Protein AF-A0AA96VL10-F1 (afdb_monomer_lite)

Foldseek 3Di:
DAWQDKDDWAAPDPFKIKIWTWDDDPQKIWIKIKMWGADDDDDDPPDDRIDIDIDTPDMDGLLRLPPDQVSNVRDDDPPDPDACDPVNVVVCVVVVWDWDDDPPRKIWTDDDQFIWIQDPSDTDTCSVLLCLLVVHPDRDPVSVVVVVVCVVVVVDDPVSSVVSVVVVVVVVLVVLLVVQLVVLLPDDDDQVVLLVVLLVVLVVCLVPDDPVSNVVSVVLNVVSVVDRGDSNNSSNSRSVVRSVVVD

Secondary structure (DSSP, 8-state):
-EEEEEPPPEESSSSEEEEEEEEEETTEEEEEEEEEEEPPSPPPTT--SEEEEEEEEEEEETT-TTS-GGGGGG----S------HHHHHHHHHTT-EEEEETTTEEEEEETTEEEEEETTEEEE-HHHHHHHTT-SS--HHHHHHHHHHHHTTSS-HHHHHHHHHHHHHHHHHHHHHHHHHHHHSS---HHHHHHHHHHHHHHHHHHS-HHHHHHHHHHHHHHHHSPP-HHHHHHHHHHHHHHHT-

Organism: NCBI:txid3028082

pLDDT: mean 88.5, std 9.1, range [50.22, 97.0]

Sequence (247 aa):
MRLLYKIERRKSTKYESFQNEYYQNGNIVERYTTTWTKIPGRLERDETRTKEIRSLSGSWEIDDPRLPQWLKKYIVVDSDSELPTEEYIAKLKEKGFRVYLWGDGHLIVFKNRMVKILLEVVWMDIVPLIKLYYGKKNTTGRLLTTFENDWLAQKVTYQQLLDREEEINQEKKQNVYDNAYQRFYDMDYDSEASTSQLIKLLKKLVSISKKSDKEFYNNLLEQVQQTDPSHESFATFMATIFKHRSQ

Structure (mmCIF, N/CA/C/O backbone):
data_AF-A0AA96VL10-F1
#
_entry.id   AF-A0AA96VL10-F1
#
loop_
_atom_site.group_PDB
_atom_site.id
_atom_site.type_symbol
_atom_site.label_atom_id
_atom_site.label_alt_id
_atom_site.label_comp_id
_atom_site.label_asym_id
_atom_site.label_entity_id
_atom_site.label_seq_id
_atom_site.pdbx_PDB_ins_code
_atom_site.Cartn_x
_atom_site.Cartn_y
_atom_site.Cartn_z
_atom_site.occupancy
_atom_site.B_iso_or_equiv
_atom_site.auth_seq_id
_atom_site.auth_comp_id
_atom_site.auth_asym_id
_atom_site.auth_atom_id
_atom_site.pdbx_PDB_model_num
ATOM 1 N N . MET A 1 1 ? 15.152 19.523 -20.903 1.00 85.25 1 MET A N 1
ATOM 2 C CA . MET A 1 1 ? 15.225 18.625 -19.730 1.00 85.25 1 MET A CA 1
ATOM 3 C C . MET A 1 1 ? 14.800 19.378 -18.473 1.00 85.25 1 MET A C 1
ATOM 5 O O . MET A 1 1 ? 15.368 20.424 -18.183 1.00 85.25 1 MET A O 1
ATOM 9 N N . ARG A 1 2 ? 13.788 18.885 -17.753 1.00 90.38 2 ARG A N 1
ATOM 10 C CA . ARG A 1 2 ? 13.181 19.527 -16.573 1.00 90.38 2 ARG A CA 1
ATOM 11 C C . ARG A 1 2 ? 13.455 18.700 -15.321 1.00 90.38 2 ARG A C 1
ATOM 13 O O . ARG A 1 2 ? 13.257 17.493 -15.356 1.00 90.38 2 ARG A O 1
ATOM 20 N N . LEU A 1 3 ? 13.869 19.322 -14.216 1.00 93.81 3 LEU A N 1
ATOM 21 C CA . LEU A 1 3 ? 13.968 18.630 -12.924 1.00 93.81 3 LEU A CA 1
ATOM 22 C C . LEU A 1 3 ? 12.556 18.336 -12.391 1.00 93.81 3 LEU A C 1
ATOM 24 O O . LEU A 1 3 ? 11.756 19.255 -12.225 1.00 93.81 3 LEU A O 1
ATOM 28 N N . LEU A 1 4 ? 12.268 17.065 -12.120 1.00 92.75 4 LEU A N 1
ATOM 29 C CA . LEU A 1 4 ? 11.013 16.609 -11.519 1.00 92.75 4 LEU A CA 1
ATOM 30 C C . LEU A 1 4 ? 11.099 16.596 -9.999 1.00 92.75 4 LEU A C 1
ATOM 32 O O . LEU A 1 4 ? 10.232 17.115 -9.301 1.00 92.75 4 LEU A O 1
ATOM 36 N N . TYR A 1 5 ? 12.145 15.952 -9.486 1.00 93.62 5 TYR A N 1
ATOM 37 C CA . TYR A 1 5 ? 12.299 15.719 -8.062 1.00 93.62 5 TYR A CA 1
ATOM 38 C C . TYR A 1 5 ? 13.760 15.483 -7.698 1.00 93.62 5 TYR A C 1
ATOM 40 O O . TYR A 1 5 ? 14.521 14.876 -8.453 1.00 93.62 5 TYR A O 1
ATOM 48 N N . LYS A 1 6 ? 14.136 15.917 -6.499 1.00 94.50 6 LYS A N 1
ATOM 49 C CA . LYS A 1 6 ? 15.464 15.722 -5.926 1.00 94.50 6 LYS A CA 1
ATOM 50 C C . LYS A 1 6 ? 15.308 15.095 -4.548 1.00 94.50 6 LYS A C 1
ATOM 52 O O . LYS A 1 6 ? 14.734 15.705 -3.653 1.00 94.50 6 LYS A O 1
ATOM 57 N N . ILE A 1 7 ? 15.801 13.868 -4.388 1.00 91.88 7 ILE A N 1
ATOM 58 C CA . ILE A 1 7 ? 15.820 13.196 -3.082 1.00 91.88 7 ILE A CA 1
ATOM 59 C C . ILE A 1 7 ? 16.893 13.865 -2.225 1.00 91.88 7 ILE A C 1
ATOM 61 O O . ILE A 1 7 ? 17.939 14.260 -2.733 1.00 91.88 7 ILE A O 1
ATOM 65 N N . GLU A 1 8 ? 16.675 13.979 -0.921 1.00 91.44 8 GLU A N 1
ATOM 66 C CA . GLU A 1 8 ? 17.722 14.420 -0.000 1.00 91.44 8 GLU A CA 1
ATOM 67 C C . GLU A 1 8 ? 18.961 13.517 -0.065 1.00 91.44 8 GLU A C 1
ATOM 69 O O . GLU A 1 8 ? 18.880 12.304 -0.283 1.00 91.44 8 GLU A O 1
ATOM 74 N N . ARG A 1 9 ? 20.137 14.110 0.136 1.00 90.56 9 ARG A N 1
ATOM 75 C CA . ARG A 1 9 ? 21.397 13.369 0.142 1.00 90.56 9 ARG A CA 1
ATOM 76 C C . ARG A 1 9 ? 21.425 12.397 1.319 1.00 90.56 9 ARG A C 1
ATOM 78 O O . AR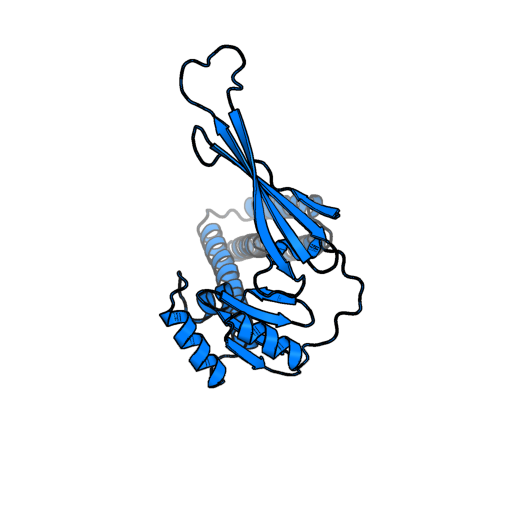G A 1 9 ? 21.260 12.793 2.469 1.00 90.56 9 ARG A O 1
ATOM 85 N N . ARG A 1 10 ? 21.705 11.126 1.040 1.00 90.19 10 ARG A N 1
ATOM 86 C CA . ARG A 1 10 ? 21.788 10.058 2.043 1.00 90.19 10 ARG A CA 1
ATOM 87 C C . ARG A 1 10 ? 23.225 9.596 2.211 1.00 90.19 10 ARG A C 1
ATOM 89 O O . ARG A 1 10 ? 23.964 9.486 1.236 1.00 90.19 10 ARG A O 1
ATOM 96 N N . LYS A 1 11 ? 23.633 9.308 3.446 1.00 88.94 11 LYS A N 1
ATOM 97 C CA . LYS A 1 11 ? 24.901 8.617 3.715 1.00 88.94 11 LYS A CA 1
ATOM 98 C C . LYS A 1 11 ? 24.706 7.125 3.442 1.00 88.94 11 LYS A C 1
ATOM 100 O O . LYS A 1 11 ? 23.796 6.529 4.005 1.00 88.94 11 LYS A O 1
ATOM 105 N N . SER A 1 12 ? 25.537 6.561 2.570 1.00 84.94 12 SER A N 1
ATOM 106 C CA . SER A 1 12 ? 25.613 5.114 2.329 1.00 84.94 12 SER A CA 1
ATOM 107 C C . SER A 1 12 ? 26.555 4.468 3.342 1.00 84.94 12 SER A C 1
ATOM 109 O O . SER A 1 12 ? 26.211 3.494 4.003 1.00 84.94 12 SER A O 1
ATOM 111 N N . THR A 1 13 ? 27.731 5.071 3.529 1.00 87.56 13 THR A N 1
ATOM 112 C CA . THR A 1 13 ? 28.757 4.613 4.471 1.00 87.56 13 THR A CA 1
ATOM 113 C C . THR A 1 13 ? 29.376 5.810 5.199 1.00 87.56 13 THR A C 1
ATOM 115 O O . THR A 1 13 ? 29.003 6.965 4.975 1.00 87.56 13 THR A O 1
ATOM 118 N N . LYS A 1 14 ? 30.364 5.565 6.072 1.00 84.62 14 LYS A N 1
ATOM 119 C CA . LYS A 1 14 ? 31.151 6.632 6.720 1.00 84.62 14 LYS A CA 1
ATOM 120 C C . LYS A 1 14 ? 31.818 7.569 5.700 1.00 84.62 14 LYS A C 1
ATOM 122 O O . LYS A 1 14 ? 32.002 8.755 5.988 1.00 84.62 14 LYS A O 1
ATOM 127 N N . TYR A 1 15 ? 32.169 7.038 4.531 1.00 85.94 15 TYR A N 1
ATOM 128 C CA . TYR A 1 15 ? 32.920 7.748 3.500 1.00 85.94 15 TYR A CA 1
ATOM 129 C C . TYR A 1 15 ? 32.074 8.087 2.279 1.00 85.94 15 TYR A C 1
ATOM 131 O O . TYR A 1 15 ? 32.452 8.976 1.529 1.00 85.94 15 TYR A O 1
ATOM 139 N N . GLU A 1 16 ? 30.914 7.461 2.103 1.00 88.75 16 GLU A N 1
ATOM 140 C CA . GLU A 1 16 ? 30.106 7.633 0.903 1.00 88.75 16 GLU A CA 1
ATOM 141 C C . GLU A 1 16 ? 28.723 8.173 1.205 1.00 88.75 16 GLU A C 1
ATOM 143 O O . GLU A 1 16 ? 28.039 7.784 2.153 1.00 88.75 16 GLU A O 1
ATOM 148 N N . SER A 1 17 ? 28.276 9.058 0.333 1.00 92.00 17 SER A N 1
ATOM 149 C CA . SER A 1 17 ? 26.908 9.552 0.323 1.00 92.00 17 SER A CA 1
ATOM 150 C C . SER A 1 17 ? 26.446 9.690 -1.110 1.00 92.00 17 SER A C 1
ATOM 152 O O . SER A 1 17 ? 27.267 9.924 -1.989 1.00 92.00 17 SER A O 1
ATOM 154 N N . PHE A 1 18 ? 25.149 9.566 -1.338 1.00 94.00 18 PHE A N 1
ATOM 155 C CA . PHE A 1 18 ? 24.570 9.689 -2.662 1.00 94.00 18 PHE A CA 1
ATOM 156 C C . PHE A 1 18 ? 23.299 10.525 -2.630 1.00 94.00 18 PHE A C 1
ATOM 158 O O . PHE A 1 18 ? 22.654 10.692 -1.592 1.00 94.00 18 PHE A O 1
ATOM 165 N N . GLN A 1 19 ? 22.937 11.047 -3.788 1.00 95.69 19 GLN A N 1
ATOM 166 C CA . GLN A 1 19 ? 21.713 11.786 -4.024 1.00 95.69 19 GLN A CA 1
ATOM 167 C C . GLN A 1 19 ? 21.158 11.369 -5.375 1.00 95.69 19 GLN A C 1
ATOM 169 O O . GLN A 1 19 ? 21.914 11.169 -6.321 1.00 95.69 19 GLN A O 1
ATOM 174 N N . ASN A 1 20 ? 19.838 11.244 -5.452 1.00 95.44 20 ASN A N 1
ATOM 175 C CA . ASN A 1 20 ? 19.158 10.954 -6.703 1.00 95.44 20 ASN A CA 1
ATOM 176 C C . ASN A 1 20 ? 18.374 12.179 -7.155 1.00 95.44 20 ASN A C 1
ATOM 178 O O . ASN A 1 20 ? 17.597 12.745 -6.381 1.00 95.44 20 ASN A O 1
ATOM 182 N N . GLU A 1 21 ? 18.549 12.531 -8.418 1.00 96.38 21 GLU A N 1
ATOM 183 C CA . GLU A 1 21 ? 17.798 13.569 -9.111 1.00 96.38 21 GLU A CA 1
ATOM 184 C C . GLU A 1 21 ? 17.050 12.933 -10.279 1.00 96.38 21 GLU A C 1
ATOM 186 O O . GLU A 1 21 ? 17.598 12.090 -10.989 1.00 96.38 21 GLU A O 1
ATOM 191 N N . TYR A 1 22 ? 15.793 13.321 -10.455 1.00 95.75 22 TYR A N 1
ATOM 192 C CA . TYR A 1 22 ? 14.913 12.805 -11.495 1.00 95.75 22 TYR A CA 1
ATOM 193 C C . TYR A 1 22 ? 14.579 13.925 -12.459 1.00 95.75 22 TYR A C 1
ATOM 195 O O . TYR A 1 22 ? 14.126 14.988 -12.033 1.00 95.75 22 TYR A O 1
ATOM 203 N N . TYR A 1 23 ? 14.779 13.678 -13.743 1.00 94.69 23 TYR A N 1
ATOM 204 C CA . TYR A 1 23 ? 14.541 14.638 -14.806 1.00 94.69 23 TYR A CA 1
ATOM 205 C C . TYR A 1 23 ? 13.569 14.073 -15.827 1.00 94.69 23 TYR A C 1
ATOM 207 O O . TYR A 1 23 ? 13.539 12.870 -16.056 1.00 94.69 23 TYR A O 1
ATOM 215 N N . GLN A 1 24 ? 12.800 14.955 -16.453 1.00 92.81 24 GLN A N 1
ATOM 216 C CA . GLN A 1 24 ? 11.968 14.638 -17.601 1.00 92.81 24 GLN A CA 1
ATOM 217 C C . GLN A 1 24 ? 12.567 15.251 -18.863 1.00 92.81 24 GLN A C 1
ATOM 219 O O . GLN A 1 24 ? 12.924 16.438 -18.898 1.00 92.81 24 GLN A O 1
ATOM 224 N N . ASN A 1 25 ? 12.651 14.440 -19.907 1.00 90.69 25 ASN A N 1
ATOM 225 C CA . ASN A 1 25 ? 13.049 14.827 -21.246 1.00 90.69 25 ASN A CA 1
ATOM 226 C C . ASN A 1 25 ? 12.028 14.267 -22.249 1.00 90.69 25 ASN A C 1
ATOM 228 O O . ASN A 1 25 ? 12.124 13.114 -22.662 1.00 90.69 25 ASN A O 1
ATOM 232 N N . GLY A 1 26 ? 11.005 15.063 -22.580 1.00 86.94 26 GLY A N 1
ATOM 233 C CA . GLY A 1 26 ? 9.849 14.583 -23.344 1.00 86.94 26 GLY A CA 1
ATOM 234 C C . GLY A 1 26 ? 9.138 13.442 -22.609 1.00 86.94 26 GLY A C 1
ATOM 235 O O . GLY A 1 26 ? 8.794 13.589 -21.433 1.00 86.94 26 GLY A O 1
ATOM 236 N N . ASN A 1 27 ? 8.999 12.296 -23.282 1.00 87.25 27 ASN A N 1
ATOM 237 C CA . ASN A 1 27 ? 8.365 11.085 -22.745 1.00 87.25 27 ASN A CA 1
ATOM 238 C C . ASN A 1 27 ? 9.304 10.191 -21.925 1.00 87.25 27 ASN A C 1
ATOM 240 O O . ASN A 1 27 ? 8.906 9.107 -21.501 1.00 87.25 27 ASN A O 1
ATOM 244 N N . ILE A 1 28 ? 10.544 10.627 -21.696 1.00 90.62 28 ILE A N 1
ATOM 245 C CA . ILE A 1 28 ? 11.544 9.872 -20.946 1.00 90.62 28 ILE A CA 1
ATOM 246 C C . ILE A 1 28 ? 11.772 10.535 -19.590 1.00 90.62 28 ILE A C 1
ATOM 248 O O . ILE A 1 28 ? 11.943 11.750 -19.477 1.00 90.62 28 ILE A O 1
ATOM 252 N N . VAL A 1 29 ? 11.812 9.712 -18.550 1.00 92.75 29 VAL A N 1
ATOM 253 C CA . VAL A 1 29 ? 12.204 10.073 -17.196 1.00 92.75 29 VAL A CA 1
ATOM 254 C C . VAL A 1 29 ? 13.545 9.431 -16.879 1.00 92.75 29 VAL A C 1
ATOM 256 O O . VAL A 1 29 ? 13.693 8.211 -16.911 1.00 92.75 29 VAL A O 1
ATOM 259 N N . GLU A 1 30 ? 14.516 10.253 -16.506 1.00 95.81 30 GLU A N 1
ATOM 260 C CA . GLU A 1 30 ? 15.880 9.837 -16.204 1.00 95.81 30 GLU A CA 1
ATOM 261 C C . GLU A 1 30 ? 16.201 10.065 -14.732 1.00 95.81 30 GLU A C 1
ATOM 263 O O . GLU A 1 30 ? 15.886 11.107 -14.155 1.00 95.81 30 GLU A O 1
ATOM 268 N N . ARG A 1 31 ? 16.868 9.092 -14.114 1.00 96.44 31 ARG A N 1
ATOM 269 C CA . ARG A 1 31 ? 17.438 9.205 -12.775 1.00 96.44 31 ARG A CA 1
ATOM 270 C C . ARG A 1 31 ? 18.943 9.348 -12.886 1.00 96.44 31 ARG A C 1
ATOM 272 O O . ARG A 1 31 ? 19.621 8.447 -13.375 1.00 96.44 31 ARG A O 1
ATOM 279 N N . TYR A 1 32 ? 19.462 10.427 -12.323 1.00 95.88 32 TYR A N 1
ATOM 280 C CA . TYR A 1 32 ? 20.885 10.611 -12.097 1.00 95.88 32 TYR A CA 1
ATOM 281 C C . TYR A 1 32 ? 21.209 10.348 -10.634 1.00 95.88 32 TYR A C 1
ATOM 283 O O . TYR A 1 32 ? 20.524 10.851 -9.742 1.00 95.88 32 TYR A O 1
ATOM 291 N N . THR A 1 33 ? 22.260 9.573 -10.391 1.00 95.44 33 THR A N 1
ATOM 292 C CA . THR A 1 33 ? 22.819 9.382 -9.054 1.00 95.44 33 THR A CA 1
ATOM 293 C C . THR A 1 33 ? 24.135 10.128 -8.973 1.00 95.44 33 THR A C 1
ATOM 295 O O . THR A 1 33 ? 25.064 9.843 -9.728 1.00 95.44 33 THR A O 1
ATOM 298 N N . THR A 1 34 ? 24.208 11.077 -8.049 1.00 95.38 34 THR A N 1
ATOM 299 C CA . THR A 1 34 ? 25.457 11.735 -7.682 1.00 95.38 34 THR A CA 1
ATOM 300 C C . THR A 1 34 ? 25.984 11.082 -6.417 1.00 95.38 34 THR A C 1
ATOM 302 O O . THR A 1 34 ? 25.293 11.076 -5.398 1.00 95.38 34 THR A O 1
ATOM 305 N N . THR A 1 35 ? 27.190 10.530 -6.479 1.00 93.31 35 THR A N 1
ATOM 306 C CA . THR A 1 35 ? 27.896 9.920 -5.351 1.00 93.31 35 THR A CA 1
ATOM 307 C C . THR A 1 35 ? 29.072 10.799 -4.960 1.00 93.31 35 THR A C 1
ATOM 309 O O . THR A 1 35 ? 29.855 11.227 -5.804 1.00 93.31 35 THR A O 1
ATOM 312 N N . TRP A 1 36 ? 29.211 11.035 -3.662 1.00 92.25 36 TRP A N 1
ATOM 313 C CA . TRP A 1 36 ? 30.347 11.711 -3.058 1.00 92.25 36 TRP A CA 1
ATOM 314 C C . TRP A 1 36 ? 31.097 10.732 -2.167 1.00 92.25 36 TRP A C 1
ATOM 316 O O . TRP A 1 36 ? 30.552 10.301 -1.143 1.00 92.25 36 TRP A O 1
ATOM 326 N N . THR A 1 37 ? 32.346 10.450 -2.522 1.00 88.88 37 THR A N 1
ATOM 327 C CA . THR A 1 37 ? 33.239 9.549 -1.788 1.00 88.88 37 THR A CA 1
ATOM 328 C C . THR A 1 37 ? 34.357 10.356 -1.142 1.00 88.88 37 THR A C 1
ATOM 330 O O . THR A 1 37 ? 35.127 11.034 -1.818 1.00 88.88 37 THR A O 1
ATOM 333 N N . LYS A 1 38 ? 34.447 10.303 0.186 1.00 84.94 38 LYS A N 1
ATOM 334 C CA . LYS A 1 38 ? 35.530 10.901 0.965 1.00 84.94 38 LYS A CA 1
ATOM 335 C C . LYS A 1 38 ? 36.756 10.007 0.898 1.00 84.94 38 LYS A C 1
ATOM 337 O O . LYS A 1 38 ? 36.675 8.841 1.276 1.00 84.94 38 LYS A O 1
ATOM 342 N N . ILE A 1 39 ? 37.884 10.573 0.497 1.00 81.31 39 ILE A N 1
ATOM 343 C CA . ILE A 1 39 ? 39.155 9.854 0.434 1.00 81.31 39 ILE A CA 1
ATOM 344 C C . ILE A 1 39 ? 39.756 9.832 1.854 1.00 81.31 39 ILE A C 1
ATOM 346 O O . ILE A 1 39 ? 39.959 10.901 2.444 1.00 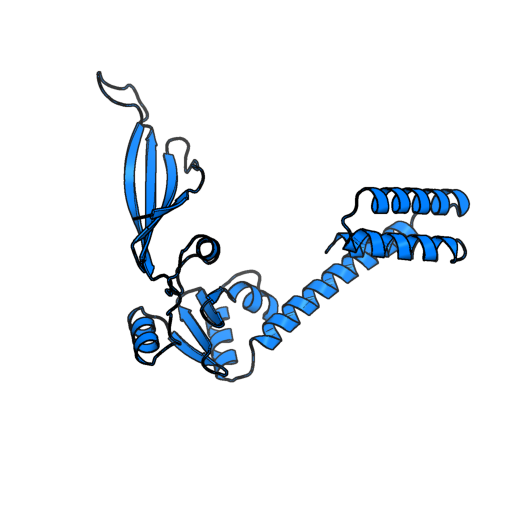81.31 39 ILE A O 1
ATOM 350 N N . PRO A 1 40 ? 39.959 8.653 2.476 1.00 69.44 40 PRO A N 1
ATOM 351 C CA . PRO A 1 40 ? 40.624 8.556 3.771 1.00 69.44 40 PRO A CA 1
ATOM 352 C C . PRO A 1 40 ? 42.143 8.723 3.607 1.00 69.44 40 PRO A C 1
ATOM 354 O O . PRO A 1 40 ? 42.719 8.194 2.666 1.00 69.44 40 PRO A O 1
ATOM 357 N N . GLY A 1 41 ? 42.797 9.413 4.548 1.00 73.25 41 GLY A N 1
ATOM 358 C CA . GLY A 1 41 ? 44.256 9.592 4.552 1.00 73.25 41 GLY A CA 1
ATOM 359 C C . GLY A 1 41 ? 44.705 11.055 4.568 1.00 73.25 41 GLY A C 1
ATOM 360 O O . GLY A 1 41 ? 43.894 11.967 4.759 1.00 73.25 41 GLY A O 1
ATOM 361 N N . ARG A 1 42 ? 46.021 11.258 4.427 1.00 66.75 42 ARG A N 1
ATOM 362 C CA . ARG A 1 42 ? 46.653 12.577 4.286 1.00 66.75 42 ARG A CA 1
ATOM 363 C C . ARG A 1 42 ? 46.533 12.989 2.818 1.00 66.75 42 ARG A C 1
ATOM 365 O O . ARG A 1 42 ? 46.963 12.235 1.960 1.00 66.75 42 ARG A O 1
ATOM 372 N N . LEU A 1 43 ? 45.909 14.136 2.566 1.00 71.06 43 LEU A N 1
ATOM 373 C CA . LEU A 1 43 ? 45.745 14.686 1.218 1.00 71.06 43 LEU A CA 1
ATOM 374 C C . LEU A 1 43 ? 47.059 15.312 0.758 1.00 71.06 43 LEU A C 1
ATOM 376 O O . LEU A 1 43 ? 47.744 15.950 1.568 1.00 71.06 43 LEU A O 1
ATOM 380 N N . GLU A 1 44 ? 47.388 15.153 -0.518 1.00 70.06 44 GL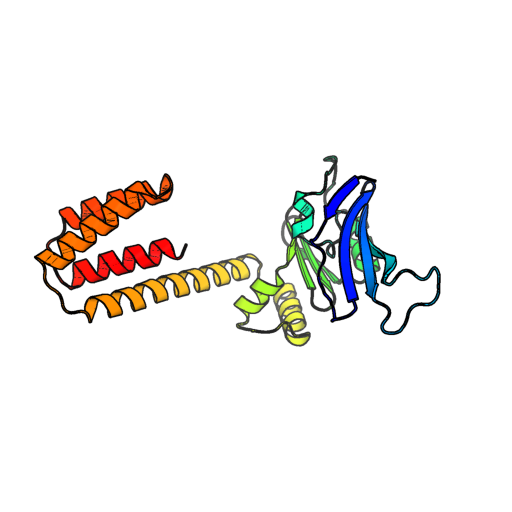U A N 1
ATOM 381 C CA . GLU A 1 44 ? 48.470 15.917 -1.139 1.00 70.06 44 GLU A CA 1
ATOM 382 C C . GLU A 1 44 ? 48.047 17.380 -1.375 1.00 70.06 44 GLU A C 1
ATOM 384 O O . GLU A 1 44 ? 46.884 17.757 -1.182 1.00 70.06 44 GLU A O 1
ATOM 389 N N . ARG A 1 45 ? 49.003 18.251 -1.736 1.00 52.19 45 ARG A N 1
ATOM 390 C CA . ARG A 1 45 ? 48.666 19.627 -2.138 1.00 52.19 45 ARG A CA 1
ATOM 391 C C . ARG A 1 45 ? 47.743 19.556 -3.358 1.00 52.19 45 ARG A C 1
ATOM 393 O O . ARG A 1 45 ? 48.020 18.818 -4.291 1.00 52.19 45 ARG A O 1
ATOM 400 N N . ASP A 1 46 ? 46.658 20.324 -3.305 1.00 64.25 46 ASP A N 1
ATOM 401 C CA . ASP A 1 46 ? 45.632 20.465 -4.349 1.00 64.25 46 ASP A CA 1
ATOM 402 C C . ASP A 1 46 ? 44.630 19.300 -4.499 1.00 64.25 46 ASP A C 1
ATOM 404 O O . ASP A 1 46 ? 43.739 19.355 -5.348 1.00 64.25 46 ASP A O 1
ATOM 408 N N . GLU A 1 47 ? 44.658 18.295 -3.614 1.00 65.00 47 GLU A N 1
ATOM 409 C CA . GLU A 1 47 ? 43.631 17.248 -3.595 1.00 65.00 47 GLU A CA 1
ATOM 410 C C . GLU A 1 47 ? 42.377 17.651 -2.805 1.00 65.00 47 GLU A C 1
ATOM 412 O O . GLU A 1 47 ? 42.397 17.935 -1.601 1.00 65.00 47 GLU A O 1
ATOM 417 N N . THR A 1 48 ? 41.218 17.589 -3.463 1.00 64.50 48 THR A N 1
ATOM 418 C CA . THR A 1 48 ? 39.929 17.726 -2.783 1.00 64.50 48 THR A CA 1
ATOM 419 C C . THR A 1 48 ? 39.592 16.457 -2.006 1.00 64.50 48 THR A C 1
ATOM 421 O O . THR A 1 48 ? 39.536 15.362 -2.560 1.00 64.50 48 THR A O 1
ATOM 424 N N . ARG A 1 49 ? 39.236 16.610 -0.725 1.00 75.62 49 ARG A N 1
ATOM 425 C CA . ARG A 1 49 ? 38.913 15.505 0.202 1.00 75.62 49 ARG A CA 1
ATOM 426 C C . ARG A 1 49 ? 37.747 14.600 -0.225 1.00 75.62 49 ARG A C 1
ATOM 428 O O . ARG A 1 49 ? 37.504 13.577 0.415 1.00 75.62 49 ARG A O 1
ATOM 435 N N . THR A 1 50 ? 36.978 15.001 -1.236 1.00 79.38 50 THR A N 1
ATOM 436 C CA . THR A 1 50 ? 35.771 14.309 -1.693 1.00 79.38 50 THR A CA 1
ATOM 437 C C . THR A 1 50 ? 35.757 14.237 -3.213 1.00 79.38 50 THR A C 1
ATOM 439 O O . THR A 1 50 ? 35.821 15.272 -3.866 1.00 79.38 50 THR A O 1
ATOM 442 N N . LYS A 1 51 ? 35.613 13.031 -3.764 1.00 86.75 51 LYS A N 1
ATOM 443 C CA . LYS A 1 51 ? 35.371 12.803 -5.189 1.00 86.75 51 LYS A CA 1
ATOM 444 C C . LYS A 1 51 ? 33.870 12.785 -5.450 1.00 86.75 51 LYS A C 1
ATOM 446 O O . LYS A 1 51 ? 33.150 12.038 -4.788 1.00 86.75 51 LYS A O 1
ATOM 451 N N . GLU A 1 52 ? 33.417 13.590 -6.401 1.00 91.44 52 GLU A N 1
ATOM 452 C CA . GLU A 1 52 ? 32.032 13.612 -6.873 1.00 91.44 52 GLU A CA 1
ATOM 453 C C . GLU A 1 52 ? 31.926 12.899 -8.223 1.00 91.44 52 GLU A C 1
ATOM 455 O O . GLU A 1 52 ? 32.716 13.152 -9.130 1.00 91.44 52 GLU A O 1
ATOM 460 N N . ILE A 1 53 ? 30.962 11.989 -8.353 1.00 91.69 53 ILE A N 1
ATOM 461 C CA . ILE A 1 53 ? 30.663 11.285 -9.602 1.00 91.69 53 ILE A CA 1
ATOM 462 C C . ILE A 1 53 ? 29.159 11.337 -9.816 1.00 91.69 53 ILE A C 1
ATOM 464 O O . ILE A 1 53 ? 28.402 10.833 -8.988 1.00 91.69 53 ILE A O 1
ATOM 468 N N . ARG A 1 54 ? 28.730 11.902 -10.943 1.00 94.31 54 ARG A N 1
ATOM 469 C CA . ARG A 1 54 ? 27.340 11.862 -11.397 1.00 94.31 54 ARG A CA 1
ATOM 470 C C . ARG A 1 54 ? 27.215 10.885 -12.556 1.00 94.31 54 ARG A C 1
ATOM 472 O O . ARG A 1 54 ? 27.947 10.997 -13.534 1.00 94.31 54 ARG A O 1
ATOM 479 N N . SER A 1 55 ? 26.269 9.959 -12.466 1.00 94.06 55 SER A N 1
ATOM 480 C CA . SER A 1 55 ? 25.990 8.997 -13.533 1.00 94.06 55 SER A CA 1
ATOM 481 C C . SER A 1 55 ? 24.492 8.826 -13.763 1.00 94.06 55 SER A C 1
ATOM 483 O O . SER A 1 55 ? 23.681 8.982 -12.845 1.00 94.06 55 SER A O 1
ATOM 485 N N . LEU A 1 56 ? 24.121 8.510 -15.006 1.00 94.50 56 LEU A N 1
ATOM 486 C CA . LEU A 1 56 ? 22.774 8.055 -15.334 1.00 94.50 56 LEU A CA 1
ATOM 487 C C . LEU A 1 56 ? 22.589 6.663 -14.721 1.00 94.50 56 LEU A C 1
ATOM 489 O O . LEU A 1 56 ? 23.313 5.728 -15.054 1.00 94.50 56 LEU A O 1
ATOM 493 N N . SER A 1 57 ? 21.642 6.535 -13.799 1.00 92.06 57 SER A N 1
ATOM 494 C CA . SER A 1 57 ? 21.411 5.307 -13.034 1.00 92.06 57 SER A CA 1
ATOM 495 C C . SER A 1 57 ? 20.039 4.686 -13.289 1.00 92.06 57 SER A C 1
ATOM 497 O O . SER A 1 57 ? 19.726 3.636 -12.726 1.00 92.06 57 SER A O 1
ATOM 499 N N . GLY A 1 58 ? 19.197 5.320 -14.102 1.00 92.25 58 GLY A N 1
ATOM 500 C CA . GLY A 1 58 ? 17.926 4.772 -14.563 1.00 92.25 58 GLY A CA 1
ATOM 501 C C . GLY A 1 58 ? 17.314 5.642 -15.653 1.00 92.25 58 GLY A C 1
ATOM 502 O O . GLY A 1 58 ? 17.517 6.852 -15.656 1.00 92.25 58 GLY A O 1
ATOM 503 N N . SER A 1 59 ? 16.581 5.021 -16.568 1.00 93.44 59 SER A N 1
ATOM 504 C CA . SER A 1 59 ? 15.831 5.699 -17.622 1.00 93.44 59 SER A CA 1
ATOM 505 C C . SER A 1 59 ? 14.583 4.878 -17.933 1.00 93.44 59 SER A C 1
ATOM 507 O O . SER A 1 59 ? 14.649 3.644 -17.973 1.00 93.44 59 SER A O 1
ATOM 509 N N . TRP A 1 60 ? 13.447 5.554 -18.068 1.00 92.56 60 TRP A N 1
ATOM 510 C CA . TRP A 1 60 ? 12.136 4.947 -18.276 1.00 92.56 60 TRP A CA 1
ATOM 511 C C . TRP A 1 60 ? 11.290 5.831 -19.178 1.00 92.56 60 TRP A C 1
ATOM 513 O O . TRP A 1 60 ? 11.344 7.050 -19.066 1.00 92.56 60 TRP A O 1
ATOM 523 N N . GLU A 1 61 ? 10.449 5.223 -20.002 1.00 88.62 61 GLU A N 1
ATOM 524 C CA . GLU A 1 61 ? 9.324 5.936 -20.609 1.00 88.62 61 GLU A CA 1
ATOM 525 C C . GLU A 1 61 ? 8.258 6.222 -19.530 1.00 88.62 61 GLU A C 1
ATOM 527 O O . GLU A 1 61 ? 8.172 5.501 -18.528 1.00 88.62 61 GLU A O 1
ATOM 532 N N . ILE A 1 62 ? 7.470 7.289 -19.692 1.00 84.62 62 ILE A N 1
ATOM 533 C CA . ILE A 1 62 ? 6.435 7.713 -18.721 1.00 84.62 62 ILE A CA 1
ATOM 534 C C . ILE A 1 62 ? 5.400 6.604 -18.451 1.00 84.62 62 ILE A C 1
ATOM 536 O O . ILE A 1 62 ? 4.864 6.486 -17.344 1.00 84.62 62 ILE A O 1
ATOM 540 N N . ASP A 1 63 ? 5.153 5.765 -19.448 1.00 79.88 63 ASP A N 1
ATOM 541 C CA . ASP A 1 63 ? 4.247 4.624 -19.421 1.00 79.88 63 ASP A CA 1
ATOM 542 C C . ASP A 1 63 ? 4.947 3.295 -19.063 1.00 79.88 63 ASP A C 1
ATOM 544 O O . ASP A 1 63 ? 4.291 2.255 -19.023 1.00 79.88 63 ASP A O 1
ATOM 548 N N . ASP A 1 64 ? 6.252 3.279 -18.756 1.00 86.75 64 ASP A N 1
ATOM 549 C CA . ASP A 1 64 ? 6.961 2.045 -18.398 1.00 86.75 64 ASP A CA 1
ATOM 550 C C . ASP A 1 64 ? 6.480 1.523 -17.027 1.00 86.75 64 ASP A C 1
ATOM 552 O O . ASP A 1 64 ? 6.547 2.248 -16.025 1.00 86.75 64 ASP A O 1
ATOM 556 N N . PRO A 1 65 ? 6.085 0.239 -16.903 1.00 86.44 65 PRO A N 1
ATOM 557 C CA . PRO A 1 65 ? 5.665 -0.329 -15.624 1.00 86.44 65 PRO A CA 1
ATOM 558 C C . PRO A 1 65 ? 6.731 -0.240 -14.522 1.00 86.44 65 PRO A C 1
ATOM 560 O O . 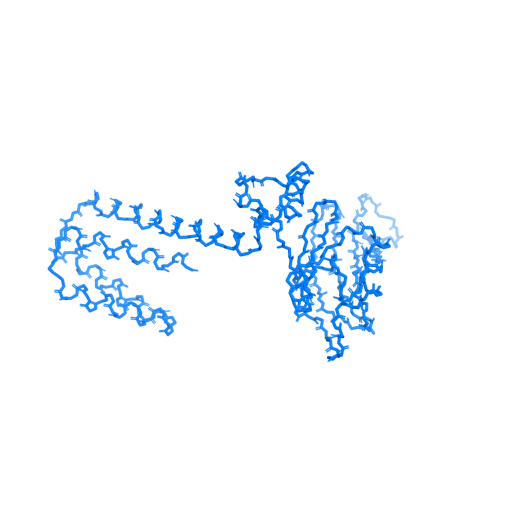PRO A 1 65 ? 6.396 -0.268 -13.340 1.00 86.44 65 PRO A O 1
ATOM 563 N N . ARG A 1 66 ? 8.024 -0.138 -14.853 1.00 89.19 66 ARG A N 1
ATOM 564 C CA . ARG A 1 66 ? 9.120 -0.017 -13.868 1.00 89.19 66 ARG A CA 1
ATOM 565 C C . ARG A 1 66 ? 9.273 1.386 -13.299 1.00 89.19 66 ARG A C 1
ATOM 567 O O . ARG A 1 66 ? 9.966 1.530 -12.290 1.00 89.19 66 ARG A O 1
ATOM 574 N N . LEU A 1 67 ? 8.659 2.395 -13.914 1.00 88.56 67 LEU A N 1
ATOM 575 C CA . LEU A 1 67 ? 8.715 3.765 -13.429 1.00 88.56 67 LEU A CA 1
ATOM 576 C C . LEU A 1 67 ? 8.183 3.832 -11.982 1.00 88.56 67 LEU A C 1
ATOM 578 O O . LEU A 1 67 ? 7.112 3.282 -11.689 1.00 88.56 67 LEU A O 1
ATOM 582 N N . PRO A 1 68 ? 8.911 4.468 -11.041 1.00 87.69 68 PRO A N 1
ATOM 583 C CA . PRO A 1 68 ? 8.451 4.583 -9.663 1.00 87.69 68 PRO A CA 1
ATOM 584 C C . PRO A 1 68 ? 7.112 5.321 -9.557 1.00 87.69 68 PRO A C 1
ATOM 586 O O . PRO A 1 68 ? 6.987 6.468 -9.977 1.00 87.69 68 PRO A O 1
ATOM 589 N N . GLN A 1 69 ? 6.120 4.685 -8.930 1.00 84.62 69 GLN A N 1
ATOM 590 C CA . GLN A 1 69 ? 4.749 5.205 -8.856 1.00 84.62 69 GLN A CA 1
ATOM 591 C C . GLN A 1 69 ? 4.669 6.584 -8.183 1.00 84.62 69 GLN A C 1
ATOM 593 O O . GLN A 1 69 ? 3.957 7.464 -8.654 1.00 84.62 69 GLN A O 1
ATOM 598 N N . TRP A 1 70 ? 5.453 6.809 -7.124 1.00 87.12 70 TRP A N 1
ATOM 599 C CA . TRP A 1 70 ? 5.482 8.087 -6.403 1.00 87.12 70 TRP A CA 1
ATOM 600 C C . TRP A 1 70 ? 5.970 9.264 -7.261 1.00 87.12 70 TRP A C 1
ATOM 602 O O . TRP A 1 70 ? 5.686 10.412 -6.920 1.00 87.12 70 TRP A O 1
ATOM 612 N N . LEU A 1 71 ? 6.710 8.995 -8.345 1.00 88.19 71 LEU A N 1
ATOM 613 C CA . LEU A 1 71 ? 7.268 10.022 -9.220 1.00 88.19 71 LEU A CA 1
ATOM 614 C C . LEU A 1 71 ? 6.219 10.568 -10.200 1.00 88.19 71 LEU A C 1
ATOM 616 O O . LEU A 1 71 ? 6.354 11.701 -10.652 1.00 88.19 71 LEU A O 1
ATOM 620 N N . LYS A 1 72 ? 5.145 9.808 -10.471 1.00 81.56 72 LYS A N 1
ATOM 621 C CA . LYS A 1 72 ? 4.109 10.169 -11.452 1.00 81.56 72 LYS A CA 1
ATOM 622 C C . LYS A 1 72 ? 3.468 11.529 -11.193 1.00 81.56 72 LYS A C 1
ATOM 624 O O . LYS A 1 72 ? 3.262 12.279 -12.133 1.00 81.56 72 LYS A O 1
ATOM 629 N N . LYS A 1 73 ? 3.252 11.899 -9.927 1.00 85.25 73 LYS A N 1
ATOM 630 C CA . LYS A 1 73 ? 2.671 13.201 -9.546 1.00 85.25 73 LYS A CA 1
ATOM 631 C C . LYS A 1 73 ? 3.519 14.422 -9.933 1.00 85.25 73 LYS A C 1
ATOM 633 O O . LYS A 1 73 ? 3.044 15.544 -9.811 1.00 85.25 73 LYS A O 1
ATOM 638 N N . TYR A 1 74 ? 4.780 14.216 -10.314 1.00 86.44 74 TYR A N 1
ATOM 639 C CA . TYR A 1 74 ? 5.683 15.284 -10.743 1.00 86.44 74 TYR A CA 1
ATOM 640 C C . TYR A 1 74 ? 5.809 15.374 -12.267 1.00 86.44 74 TYR A C 1
ATOM 642 O O . TYR A 1 74 ? 6.268 16.399 -12.765 1.00 86.44 74 TYR A O 1
ATOM 650 N N . ILE A 1 75 ? 5.436 14.314 -12.990 1.00 85.31 75 ILE A N 1
ATOM 651 C CA . ILE A 1 75 ? 5.559 14.226 -14.446 1.00 85.31 75 ILE A CA 1
ATOM 652 C C . ILE A 1 75 ? 4.499 15.116 -15.084 1.00 85.31 75 ILE A C 1
ATOM 654 O O . ILE A 1 75 ? 3.337 15.089 -14.685 1.00 85.31 75 ILE A O 1
ATOM 658 N N . VAL A 1 76 ? 4.904 15.888 -16.088 1.00 79.56 76 VAL A N 1
ATOM 659 C CA . VAL A 1 76 ? 3.966 16.637 -16.924 1.00 79.56 76 VAL A CA 1
ATOM 660 C C . VAL A 1 76 ? 3.670 15.809 -18.160 1.00 79.56 76 VAL A C 1
ATOM 662 O O . VAL A 1 76 ? 4.595 15.429 -18.873 1.00 79.56 76 VAL A O 1
ATOM 665 N N . VAL A 1 77 ? 2.399 15.490 -18.372 1.00 70.88 77 VAL A N 1
ATOM 666 C CA . VAL A 1 77 ? 1.937 14.706 -19.518 1.00 70.88 77 VAL A CA 1
ATOM 667 C C . VAL A 1 77 ? 1.147 15.645 -20.420 1.00 70.88 77 VAL A C 1
ATOM 669 O O . VAL A 1 77 ? 0.175 16.240 -19.957 1.00 70.88 77 VAL A O 1
ATOM 672 N N . ASP A 1 78 ? 1.570 15.778 -21.676 1.00 62.81 78 ASP A N 1
ATOM 673 C CA . ASP A 1 78 ? 0.722 16.349 -22.722 1.00 62.81 78 ASP A CA 1
ATOM 674 C C . ASP A 1 78 ? -0.299 15.262 -23.096 1.00 62.81 78 ASP A C 1
ATOM 676 O O . ASP A 1 78 ? 0.053 14.107 -23.338 1.00 62.81 78 ASP A O 1
ATOM 680 N N . SER A 1 79 ? -1.579 15.591 -22.964 1.00 50.22 79 SER A N 1
ATOM 681 C CA . SER A 1 79 ? -2.683 14.668 -22.687 1.00 50.22 79 SER A CA 1
ATOM 682 C C . SER A 1 79 ? -3.206 13.869 -23.888 1.00 50.22 79 SER A C 1
ATOM 684 O O . SER A 1 79 ? -4.414 13.820 -24.078 1.00 50.22 79 SER A O 1
ATOM 686 N N . ASP A 1 80 ? -2.330 13.202 -24.641 1.00 51.75 80 ASP A N 1
ATOM 687 C CA . ASP A 1 80 ? -2.708 12.375 -25.805 1.00 51.75 80 ASP A CA 1
ATOM 688 C C . ASP A 1 80 ? -2.184 10.926 -25.692 1.00 51.75 80 ASP A C 1
ATOM 690 O O . ASP A 1 80 ? -1.845 10.276 -26.678 1.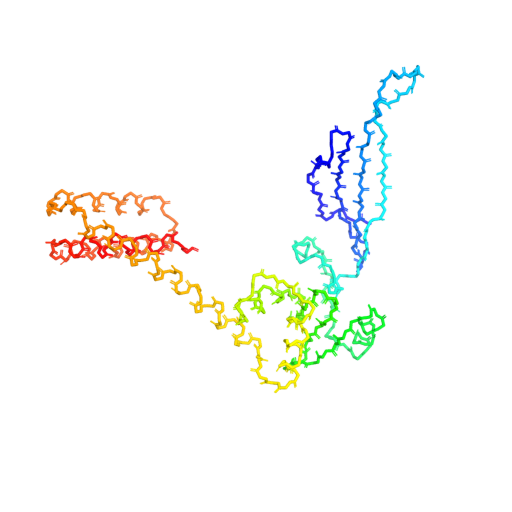00 51.75 80 ASP A O 1
ATOM 694 N N . SER A 1 81 ? -2.067 10.397 -24.469 1.00 53.28 81 SER A N 1
ATOM 695 C CA . SER A 1 81 ? -1.682 8.994 -24.258 1.00 53.28 81 SER A CA 1
ATOM 696 C C . SER A 1 81 ? -2.849 8.075 -24.620 1.00 53.28 81 SER A C 1
ATOM 698 O O . SER A 1 81 ? -3.707 7.797 -23.782 1.00 53.28 81 SER A O 1
ATOM 700 N N . GLU A 1 82 ? -2.869 7.598 -25.861 1.00 55.34 82 GLU A N 1
ATOM 701 C CA . GLU A 1 82 ? -3.826 6.600 -26.336 1.00 55.34 82 GLU A CA 1
ATOM 702 C C . GLU A 1 82 ? -3.717 5.276 -25.552 1.00 55.34 82 GLU A C 1
ATOM 704 O O . GLU A 1 82 ? -2.668 4.921 -25.006 1.00 55.34 82 GLU A O 1
ATOM 709 N N . LEU A 1 83 ? -4.855 4.577 -25.463 1.00 54.66 83 LEU A N 1
ATOM 710 C CA . LEU A 1 83 ? -5.042 3.269 -24.823 1.00 54.66 83 LEU A CA 1
ATOM 711 C C . LEU A 1 83 ? -3.987 2.240 -25.274 1.00 54.66 83 LEU A C 1
ATOM 713 O O . LEU A 1 83 ? -3.388 2.395 -26.337 1.00 54.66 83 LEU A O 1
ATOM 717 N N . PRO A 1 84 ? -3.762 1.151 -24.512 1.00 59.72 84 PRO A N 1
ATOM 718 C CA . PRO A 1 84 ? -2.765 0.151 -24.877 1.00 59.72 84 PRO A CA 1
ATOM 719 C C . PRO A 1 84 ? -3.093 -0.524 -26.221 1.00 59.72 84 PRO A C 1
ATOM 721 O O . PRO A 1 84 ? -3.879 -1.466 -26.289 1.00 59.72 84 PRO A O 1
ATOM 724 N N . THR A 1 85 ? -2.443 -0.067 -27.289 1.00 69.44 85 THR A N 1
ATOM 725 C CA . THR A 1 85 ? -2.477 -0.683 -28.622 1.00 69.44 85 THR A CA 1
ATOM 726 C C . THR A 1 85 ? -1.737 -2.026 -28.609 1.00 69.44 85 THR A C 1
ATOM 728 O O . THR A 1 85 ? -0.852 -2.260 -27.780 1.00 69.44 85 THR A O 1
ATOM 731 N N . GLU A 1 86 ? -2.026 -2.921 -29.556 1.00 80.12 86 GLU A N 1
ATOM 732 C CA . GLU A 1 86 ? -1.275 -4.177 -29.737 1.00 80.12 86 GLU A CA 1
ATOM 733 C C . GLU A 1 86 ? 0.248 -3.951 -29.819 1.00 80.12 86 GLU A C 1
ATOM 735 O O . GLU A 1 86 ? 1.031 -4.729 -29.267 1.00 80.12 86 GLU A O 1
ATOM 740 N N . GLU A 1 87 ? 0.672 -2.833 -30.419 1.00 82.12 87 GLU A N 1
ATOM 741 C CA . GLU A 1 87 ? 2.072 -2.401 -30.479 1.00 82.12 87 GLU A CA 1
ATOM 742 C C . GLU A 1 87 ? 2.675 -2.158 -29.082 1.00 82.12 87 GLU A C 1
ATOM 744 O O . GLU A 1 87 ? 3.812 -2.543 -28.806 1.00 82.12 87 GLU A O 1
ATOM 749 N N . TYR A 1 88 ? 1.908 -1.571 -28.161 1.00 82.25 88 TYR A N 1
ATOM 750 C CA . TYR A 1 88 ? 2.344 -1.347 -26.784 1.00 82.25 88 TYR A CA 1
ATOM 751 C C . TYR A 1 88 ? 2.523 -2.672 -26.030 1.00 82.25 88 TYR A C 1
ATOM 753 O O . TYR A 1 88 ? 3.528 -2.880 -25.345 1.00 82.25 88 TYR A O 1
ATOM 761 N N . ILE A 1 89 ? 1.599 -3.621 -26.218 1.00 86.94 89 ILE A N 1
ATOM 762 C CA . ILE A 1 89 ? 1.714 -4.973 -25.651 1.00 86.94 89 ILE A CA 1
ATOM 763 C C . ILE A 1 89 ? 2.966 -5.680 -26.193 1.00 86.94 89 ILE A C 1
ATOM 765 O O . ILE A 1 89 ? 3.681 -6.330 -25.423 1.00 86.94 89 ILE A O 1
ATOM 769 N N . ALA A 1 90 ? 3.260 -5.540 -27.489 1.00 87.62 90 ALA A N 1
ATOM 770 C CA . ALA A 1 90 ? 4.469 -6.090 -28.100 1.00 87.62 90 ALA A CA 1
ATOM 771 C C . ALA A 1 90 ? 5.743 -5.494 -27.475 1.00 87.62 90 ALA A C 1
ATOM 773 O O . ALA A 1 90 ? 6.591 -6.252 -26.998 1.00 87.62 90 ALA A O 1
ATOM 774 N N . LYS A 1 91 ? 5.827 -4.161 -27.338 1.00 87.75 91 LYS A N 1
ATOM 775 C CA . LYS A 1 91 ? 6.950 -3.470 -26.668 1.00 87.75 91 LYS A CA 1
ATOM 776 C C . LYS A 1 91 ? 7.162 -3.954 -25.232 1.00 87.75 91 LYS A C 1
ATOM 778 O O . LYS A 1 91 ? 8.295 -4.154 -24.788 1.00 87.75 91 LYS A O 1
ATOM 783 N N . LEU A 1 92 ? 6.087 -4.175 -24.475 1.00 90.25 92 LEU A N 1
ATOM 784 C CA . LEU A 1 92 ? 6.185 -4.725 -23.119 1.00 90.25 92 LEU A CA 1
ATOM 785 C C . LEU A 1 92 ? 6.733 -6.161 -23.120 1.00 90.25 92 LEU A C 1
ATOM 787 O O . LEU A 1 92 ? 7.591 -6.493 -22.296 1.00 90.25 92 LEU A O 1
ATOM 791 N N . LYS A 1 93 ? 6.288 -7.010 -24.050 1.00 91.50 93 LYS A N 1
ATOM 792 C CA . LYS A 1 93 ? 6.808 -8.379 -24.195 1.00 91.50 93 LYS A CA 1
ATOM 793 C C . LYS A 1 93 ? 8.291 -8.391 -24.574 1.00 91.50 93 LYS A C 1
ATOM 795 O O . LYS A 1 93 ? 9.052 -9.134 -23.958 1.00 91.50 93 LYS A O 1
ATOM 800 N N . GLU A 1 94 ? 8.727 -7.521 -25.485 1.00 92.19 94 GLU A N 1
ATOM 801 C CA . GLU A 1 94 ? 10.146 -7.339 -25.845 1.00 92.19 94 GLU A CA 1
ATOM 802 C C . GLU A 1 94 ? 10.996 -6.898 -24.650 1.00 92.19 94 GLU A C 1
ATOM 804 O O . GLU A 1 94 ? 12.098 -7.399 -24.424 1.00 92.19 94 GLU A O 1
ATOM 809 N N . LYS A 1 95 ? 10.445 -6.026 -23.797 1.00 88.44 95 LYS A N 1
ATOM 810 C CA . LYS A 1 95 ? 11.058 -5.654 -22.516 1.00 88.44 95 LYS A CA 1
ATOM 811 C C . LYS A 1 95 ? 11.067 -6.815 -21.507 1.00 88.44 95 LYS A C 1
ATOM 813 O O . LYS A 1 95 ? 11.533 -6.614 -20.385 1.00 88.44 95 LYS A O 1
ATOM 818 N N . GLY A 1 96 ? 10.586 -8.012 -21.843 1.00 92.25 96 GLY A N 1
ATOM 819 C CA . GLY A 1 96 ? 10.622 -9.218 -21.011 1.00 92.25 96 GLY A CA 1
ATOM 820 C C . GLY A 1 96 ? 9.511 -9.296 -19.964 1.00 92.25 96 GLY A C 1
ATOM 821 O O . GLY A 1 96 ? 9.688 -9.949 -18.934 1.00 92.25 96 GLY A O 1
ATOM 822 N N . PHE A 1 97 ? 8.402 -8.583 -20.166 1.00 93.38 97 PHE A N 1
ATOM 823 C CA . PHE A 1 97 ? 7.205 -8.750 -19.347 1.00 93.38 97 PHE A CA 1
ATOM 824 C C . PHE A 1 97 ? 6.326 -9.868 -19.901 1.00 93.38 97 PHE A C 1
ATOM 826 O O . PHE A 1 97 ? 6.146 -10.002 -21.109 1.00 93.38 97 PHE A O 1
ATOM 833 N N . ARG A 1 98 ? 5.712 -10.634 -19.001 1.00 94.19 98 ARG A N 1
ATOM 834 C CA . ARG A 1 98 ? 4.552 -11.465 -19.339 1.00 94.19 98 ARG A CA 1
ATOM 835 C C . ARG A 1 98 ? 3.317 -10.591 -19.164 1.00 94.19 98 ARG A C 1
ATOM 837 O O . ARG A 1 98 ? 3.140 -10.026 -18.086 1.00 94.19 98 ARG A O 1
ATOM 844 N N . VAL A 1 99 ? 2.542 -10.417 -20.229 1.00 93.19 99 VAL A N 1
ATOM 845 C CA . VAL A 1 99 ? 1.464 -9.421 -20.329 1.00 93.19 99 VAL A CA 1
ATOM 846 C C . VAL A 1 99 ? 0.158 -10.138 -20.628 1.00 93.19 99 VAL A C 1
ATOM 848 O O . VAL A 1 99 ? 0.109 -10.927 -21.573 1.00 93.19 99 VAL A O 1
ATOM 851 N N . TYR A 1 100 ? -0.885 -9.834 -19.861 1.00 91.38 100 TYR A N 1
ATOM 852 C CA . TYR A 1 100 ? -2.223 -10.384 -20.059 1.00 91.38 100 TYR A CA 1
ATOM 853 C C . TYR A 1 100 ? -3.270 -9.270 -20.011 1.00 91.38 100 TYR A C 1
ATOM 855 O O . TYR A 1 100 ? -3.112 -8.293 -19.275 1.00 91.38 100 TYR A O 1
ATOM 863 N N . LEU A 1 101 ? -4.329 -9.429 -20.801 1.00 87.56 101 LEU A N 1
ATOM 864 C CA . LEU A 1 101 ? -5.513 -8.571 -20.761 1.00 87.56 101 LEU A CA 1
ATOM 865 C C . LEU A 1 101 ? -6.420 -9.000 -19.605 1.00 87.56 101 LEU A C 1
ATOM 867 O O . LEU A 1 101 ? -6.515 -10.190 -19.298 1.00 87.56 101 LEU A O 1
ATOM 871 N N . TRP A 1 102 ? -7.096 -8.041 -18.980 1.00 82.69 102 TRP A N 1
ATOM 872 C CA . TRP A 1 102 ? -8.161 -8.305 -18.016 1.00 82.69 102 TRP A CA 1
ATOM 873 C C . TRP A 1 102 ? -9.214 -7.194 -18.082 1.00 82.69 102 TRP A C 1
ATOM 875 O O . TRP A 1 102 ? -8.869 -6.021 -18.169 1.00 82.69 102 TRP A O 1
ATOM 885 N N . GLY A 1 103 ? -10.499 -7.555 -18.056 1.00 74.12 103 GLY A N 1
ATOM 886 C CA . GLY A 1 103 ? -11.593 -6.585 -18.195 1.00 74.12 103 GLY A CA 1
ATOM 887 C C . GLY A 1 103 ? -11.554 -5.787 -19.508 1.00 74.12 103 GLY A C 1
ATOM 888 O O . GLY A 1 103 ? -11.007 -6.247 -20.513 1.00 74.12 103 GLY A O 1
ATOM 889 N N . ASP A 1 104 ? -12.122 -4.581 -19.476 1.00 70.25 104 ASP A N 1
ATOM 890 C CA . ASP A 1 104 ? -12.295 -3.694 -20.634 1.00 70.25 104 ASP A CA 1
ATOM 891 C C . ASP A 1 104 ? -10.997 -2.948 -20.991 1.00 70.25 104 ASP A C 1
ATOM 893 O O . ASP A 1 104 ? -10.850 -1.746 -20.785 1.00 70.25 104 ASP A O 1
ATOM 897 N N . GLY A 1 105 ? -10.013 -3.681 -21.518 1.00 69.94 105 GLY A N 1
ATOM 898 C CA . GLY A 1 105 ? -8.764 -3.098 -22.024 1.00 69.94 105 GLY A CA 1
ATOM 899 C C . GLY A 1 105 ? -7.706 -2.809 -20.956 1.00 69.94 105 GLY A C 1
ATOM 900 O O . GLY A 1 105 ? -6.698 -2.162 -21.251 1.00 69.94 105 GLY A O 1
ATOM 901 N N . HIS A 1 106 ? -7.876 -3.314 -19.730 1.00 83.94 106 HIS A N 1
ATOM 902 C CA . HIS A 1 106 ? -6.828 -3.235 -18.718 1.00 83.94 106 HIS A CA 1
ATOM 903 C C . HIS A 1 106 ? -5.756 -4.303 -18.938 1.00 83.94 106 HIS A C 1
ATOM 905 O O . HIS A 1 106 ? -5.994 -5.398 -19.456 1.00 83.94 106 HIS A O 1
ATOM 911 N N . LEU A 1 107 ? -4.538 -3.982 -18.506 1.00 90.00 107 LEU A N 1
ATOM 912 C CA . LEU A 1 107 ? -3.396 -4.886 -18.585 1.00 90.00 107 LEU A CA 1
ATOM 913 C C . LEU A 1 107 ? -2.939 -5.304 -17.199 1.00 90.00 107 LEU A C 1
ATOM 915 O O . LEU A 1 107 ? -2.997 -4.529 -16.247 1.00 90.00 107 LEU A O 1
ATOM 919 N N . ILE A 1 108 ? -2.430 -6.524 -17.105 1.00 93.31 108 ILE A N 1
ATOM 920 C CA . ILE A 1 108 ? -1.628 -6.990 -15.983 1.00 93.31 108 ILE A CA 1
ATOM 921 C C . ILE A 1 108 ? -0.285 -7.482 -16.515 1.00 93.31 108 ILE A C 1
ATOM 923 O O . ILE A 1 108 ? -0.207 -8.166 -17.539 1.00 93.31 108 ILE A O 1
ATOM 927 N N . VAL A 1 109 ? 0.791 -7.111 -15.826 1.00 94.25 109 VAL A N 1
ATOM 928 C CA . VAL A 1 109 ? 2.156 -7.479 -16.200 1.00 94.25 109 VAL A CA 1
ATOM 929 C C . VAL A 1 109 ? 2.881 -8.164 -15.061 1.00 94.25 109 VAL A C 1
ATOM 931 O O . VAL A 1 109 ? 2.817 -7.739 -13.907 1.00 94.25 109 VAL A O 1
ATOM 934 N N . PHE A 1 110 ? 3.642 -9.192 -15.417 1.00 93.88 110 PHE A N 1
ATOM 935 C CA . PHE A 1 110 ? 4.463 -9.972 -14.507 1.00 93.88 110 PHE A CA 1
ATOM 936 C C . PHE A 1 110 ? 5.915 -9.936 -14.968 1.00 93.88 110 PHE A C 1
ATOM 938 O O . PHE A 1 110 ? 6.229 -10.299 -16.105 1.00 93.88 110 PHE A O 1
ATOM 945 N N . LYS A 1 111 ? 6.824 -9.554 -14.068 1.00 92.00 111 LYS A N 1
ATOM 946 C CA . LYS A 1 111 ? 8.269 -9.631 -14.315 1.00 92.00 111 LYS A CA 1
ATOM 947 C C . LYS A 1 111 ? 9.046 -9.738 -13.008 1.00 92.00 111 LYS A C 1
ATOM 949 O O . LYS A 1 111 ? 8.986 -8.847 -12.164 1.00 92.00 111 LYS A O 1
ATOM 954 N N . ASN A 1 112 ? 9.841 -10.794 -12.849 1.00 88.12 112 ASN A N 1
ATOM 955 C CA . ASN A 1 112 ? 10.599 -11.063 -11.622 1.00 88.12 112 ASN A CA 1
ATOM 956 C C . ASN A 1 112 ? 9.694 -11.047 -10.373 1.00 88.12 112 ASN A C 1
ATOM 958 O O . ASN A 1 112 ? 8.809 -11.883 -10.244 1.00 88.12 112 ASN A O 1
ATOM 962 N N . ARG A 1 113 ? 9.914 -10.099 -9.448 1.00 88.12 113 ARG A N 1
ATOM 963 C CA . ARG A 1 113 ? 9.116 -9.909 -8.224 1.00 88.12 113 ARG A CA 1
ATOM 964 C C . ARG A 1 113 ? 8.083 -8.781 -8.326 1.00 88.12 113 ARG A C 1
ATOM 966 O O . ARG A 1 113 ? 7.618 -8.296 -7.302 1.00 88.12 113 ARG A O 1
ATOM 973 N N . MET A 1 114 ? 7.776 -8.342 -9.541 1.00 90.44 114 MET A N 1
ATOM 974 C CA . MET A 1 114 ? 6.854 -7.250 -9.822 1.00 90.44 114 MET A CA 1
ATOM 975 C C . MET A 1 114 ? 5.611 -7.797 -10.508 1.00 90.44 114 MET A C 1
ATOM 977 O O . MET A 1 114 ? 5.708 -8.524 -11.501 1.00 90.44 114 MET A O 1
ATOM 981 N N . VAL A 1 115 ? 4.463 -7.386 -9.982 1.00 94.50 115 VAL A N 1
ATOM 982 C CA . VAL A 1 115 ? 3.160 -7.576 -10.602 1.00 94.50 115 VAL A CA 1
ATOM 983 C C . VAL A 1 115 ? 2.455 -6.233 -10.580 1.00 94.50 115 VAL A C 1
ATOM 985 O O . VAL A 1 115 ? 2.295 -5.646 -9.508 1.00 94.50 115 VAL A O 1
ATOM 988 N N . LYS A 1 116 ? 2.078 -5.733 -11.755 1.00 93.31 116 LYS A N 1
ATOM 989 C CA . LYS A 1 116 ? 1.374 -4.458 -11.871 1.00 93.31 116 LYS A CA 1
ATOM 990 C C . LYS A 1 116 ? 0.159 -4.569 -12.762 1.00 93.31 116 LYS A C 1
ATOM 992 O O . LYS A 1 116 ? 0.196 -5.301 -13.744 1.00 93.31 116 LYS A O 1
ATOM 997 N N . ILE A 1 117 ? -0.863 -3.791 -12.441 1.00 91.50 117 ILE A N 1
ATOM 998 C CA . ILE A 1 117 ? -2.040 -3.607 -13.290 1.00 91.50 117 ILE A CA 1
ATOM 999 C C . ILE A 1 117 ? -2.048 -2.193 -13.860 1.00 91.50 117 ILE A C 1
ATOM 1001 O O . ILE A 1 117 ? -1.608 -1.262 -13.186 1.00 91.50 117 ILE A O 1
ATOM 1005 N N . LEU A 1 118 ? -2.514 -2.042 -15.094 1.00 87.25 118 LEU A N 1
ATOM 1006 C CA . LEU A 1 118 ? -2.743 -0.758 -15.740 1.00 87.25 118 LEU A CA 1
ATOM 1007 C C . LEU A 1 118 ? -4.206 -0.370 -15.543 1.00 87.25 118 LEU A C 1
ATOM 1009 O O . LEU A 1 118 ? -5.093 -0.968 -16.150 1.00 87.25 118 LEU A O 1
ATOM 1013 N N . LEU A 1 119 ? -4.440 0.623 -14.693 1.00 79.81 119 LEU A N 1
ATOM 1014 C CA . LEU A 1 119 ? -5.743 1.258 -14.526 1.00 79.81 119 LEU A CA 1
ATOM 1015 C C . LEU A 1 119 ? -5.706 2.592 -15.262 1.00 79.81 119 LEU A C 1
ATOM 1017 O O . LEU A 1 119 ? -4.910 3.455 -14.892 1.00 79.81 119 LEU A O 1
ATOM 1021 N N . GLU A 1 120 ? -6.515 2.731 -16.314 1.00 76.25 120 GLU A N 1
ATOM 1022 C CA . GLU A 1 120 ? -6.482 3.874 -17.238 1.00 76.25 120 GLU A CA 1
ATOM 1023 C C . GLU A 1 120 ? -5.060 4.090 -17.798 1.00 76.25 120 GLU A C 1
ATOM 1025 O O . GLU A 1 120 ? -4.610 3.334 -18.654 1.00 76.25 120 GLU A O 1
ATOM 1030 N N . VAL A 1 121 ? -4.309 5.053 -17.254 1.00 72.19 121 VAL A N 1
ATOM 1031 C CA . VAL A 1 121 ? -2.918 5.381 -17.630 1.00 72.19 121 VAL A CA 1
ATOM 1032 C C . VAL A 1 121 ? -1.903 5.083 -16.511 1.00 72.19 121 VAL A C 1
ATOM 1034 O O . VAL A 1 121 ? -0.721 5.452 -16.560 1.00 72.19 121 VAL A O 1
ATOM 1037 N N . VAL A 1 122 ? -2.344 4.424 -15.436 1.00 76.62 122 VAL A N 1
ATOM 1038 C CA . VAL A 1 122 ? -1.566 4.252 -14.209 1.00 76.62 122 VAL A CA 1
ATOM 1039 C C . VAL A 1 122 ? -1.260 2.789 -13.905 1.00 76.62 122 VAL A C 1
ATOM 1041 O O . VAL A 1 122 ? -2.107 2.020 -13.466 1.00 76.62 122 VAL A O 1
ATOM 1044 N N . TRP A 1 123 ? 0.021 2.431 -14.035 1.00 87.06 123 TRP A N 1
ATOM 1045 C CA . TRP A 1 123 ? 0.569 1.209 -13.447 1.00 87.06 123 TRP A CA 1
ATOM 1046 C C . TRP A 1 123 ? 0.558 1.236 -11.914 1.00 87.06 123 TRP A C 1
ATOM 1048 O O . TRP A 1 123 ? 1.314 1.993 -11.295 1.00 87.06 123 TRP A O 1
ATOM 1058 N N . MET A 1 124 ? -0.231 0.348 -11.320 1.00 88.44 124 MET A N 1
ATOM 1059 C CA . MET A 1 124 ? -0.360 0.140 -9.879 1.00 88.44 124 MET A CA 1
ATOM 1060 C C . MET A 1 124 ? 0.388 -1.121 -9.450 1.00 88.44 124 MET A C 1
ATOM 1062 O O . MET A 1 124 ? 0.239 -2.169 -10.075 1.00 88.44 124 MET A O 1
ATOM 1066 N N . ASP A 1 125 ? 1.194 -1.033 -8.388 1.00 91.94 125 ASP A N 1
ATOM 1067 C CA . ASP A 1 125 ? 1.814 -2.211 -7.768 1.00 91.94 125 ASP A CA 1
ATOM 1068 C C . ASP A 1 125 ? 0.800 -2.953 -6.894 1.00 91.94 125 ASP A C 1
ATOM 1070 O O . ASP A 1 125 ? 0.320 -2.412 -5.899 1.00 91.94 125 ASP A O 1
ATOM 1074 N N . ILE A 1 126 ? 0.496 -4.199 -7.261 1.00 94.19 126 ILE A N 1
ATOM 1075 C CA . ILE A 1 126 ? -0.475 -5.036 -6.542 1.00 94.19 126 ILE A CA 1
ATOM 1076 C C . ILE A 1 126 ? 0.186 -6.142 -5.720 1.00 94.19 126 ILE A C 1
ATOM 1078 O O . ILE A 1 126 ? -0.501 -6.921 -5.063 1.00 94.19 126 ILE A O 1
ATOM 1082 N N . VAL A 1 127 ? 1.522 -6.213 -5.690 1.00 95.06 127 VAL A N 1
ATOM 1083 C CA . VAL A 1 127 ? 2.245 -7.187 -4.859 1.00 95.06 127 VAL A CA 1
ATOM 1084 C C . VAL A 1 127 ? 1.862 -7.101 -3.373 1.00 95.06 127 VAL A C 1
ATOM 1086 O O . VAL A 1 127 ? 1.723 -8.161 -2.755 1.00 95.06 127 VAL A O 1
ATOM 1089 N N . PRO A 1 128 ? 1.649 -5.912 -2.767 1.00 94.75 128 PRO A N 1
ATOM 1090 C CA . PRO A 1 128 ? 1.131 -5.823 -1.402 1.00 94.75 128 PRO A CA 1
ATOM 1091 C C . PRO A 1 128 ? -0.227 -6.513 -1.224 1.00 94.75 128 PRO A C 1
ATOM 1093 O O . PRO A 1 128 ? -0.396 -7.262 -0.264 1.00 94.75 128 PRO A O 1
ATOM 1096 N N . LEU A 1 129 ? -1.147 -6.341 -2.176 1.00 96.38 129 LEU A N 1
ATOM 1097 C CA . LEU A 1 129 ? -2.476 -6.954 -2.131 1.00 96.38 129 LEU A CA 1
ATOM 1098 C C . LEU A 1 129 ? -2.401 -8.476 -2.283 1.00 96.38 129 LEU A C 1
ATOM 1100 O O . LEU A 1 129 ? -3.000 -9.211 -1.506 1.00 96.38 129 LEU A O 1
ATOM 1104 N N . ILE A 1 130 ? -1.572 -8.967 -3.209 1.00 96.56 130 ILE A N 1
ATOM 1105 C CA . ILE A 1 130 ? -1.313 -10.407 -3.383 1.00 96.56 130 ILE A CA 1
ATOM 1106 C C . ILE A 1 130 ? -0.800 -11.013 -2.071 1.00 96.56 130 ILE A C 1
ATOM 1108 O O . ILE A 1 130 ? -1.254 -12.064 -1.622 1.00 96.56 130 ILE A O 1
ATOM 1112 N N . LYS A 1 131 ? 0.154 -10.344 -1.419 1.00 96.56 131 LYS A N 1
ATOM 1113 C CA . LYS A 1 131 ? 0.691 -10.796 -0.133 1.00 96.56 131 LYS A CA 1
ATOM 1114 C C . LYS A 1 131 ? -0.384 -10.878 0.946 1.00 96.56 131 LYS A C 1
ATOM 1116 O O . LYS A 1 131 ? -0.383 -11.851 1.698 1.00 96.56 131 LYS A O 1
ATOM 1121 N N . LEU A 1 132 ? -1.259 -9.876 1.027 1.00 95.62 132 LEU A N 1
ATOM 1122 C CA . LEU A 1 132 ? -2.379 -9.866 1.966 1.00 95.62 132 LEU A CA 1
ATOM 1123 C C . LEU A 1 132 ? -3.337 -11.026 1.680 1.00 95.62 132 LEU A C 1
ATOM 1125 O O . LEU A 1 132 ? -3.629 -11.800 2.591 1.00 95.62 132 LEU A O 1
ATOM 1129 N N . TYR A 1 133 ? -3.720 -11.209 0.416 1.00 97.00 133 TYR A N 1
ATOM 1130 C CA . TYR A 1 133 ? -4.652 -12.249 -0.014 1.00 97.00 133 TYR A CA 1
ATOM 1131 C C . TYR A 1 133 ? -4.180 -13.665 0.336 1.00 97.00 133 TYR A C 1
ATOM 1133 O O . TYR A 1 133 ? -4.907 -14.432 0.958 1.00 97.00 133 TYR A O 1
ATOM 1141 N N . TYR A 1 134 ? -2.919 -13.995 0.049 1.00 96.25 134 TYR A N 1
ATOM 1142 C CA . TYR A 1 134 ? -2.350 -15.312 0.378 1.00 96.25 134 TYR A CA 1
ATOM 1143 C C . TYR A 1 134 ? -1.760 -15.410 1.798 1.00 96.25 134 TYR A C 1
ATOM 1145 O O . TYR A 1 134 ? -1.068 -16.389 2.112 1.00 96.25 134 TYR A O 1
ATOM 1153 N N . GLY A 1 135 ? -1.942 -14.390 2.645 1.00 94.06 135 GLY A N 1
ATOM 1154 C CA . GLY A 1 135 ? -1.413 -14.362 4.012 1.00 94.06 135 GLY A CA 1
ATOM 1155 C C . GLY A 1 135 ? 0.116 -14.498 4.090 1.00 94.06 135 GLY A C 1
ATOM 1156 O O . GLY A 1 135 ? 0.647 -15.177 4.973 1.00 94.06 135 GLY A O 1
ATOM 1157 N N . LYS A 1 136 ? 0.862 -13.914 3.141 1.00 94.00 136 LYS A N 1
ATOM 1158 C CA . LYS A 1 136 ? 2.330 -14.022 3.056 1.00 94.00 136 LYS A CA 1
ATOM 1159 C C . LYS A 1 136 ? 3.038 -12.737 3.468 1.00 94.00 136 LYS A C 1
ATOM 1161 O O . LYS A 1 136 ? 2.791 -11.656 2.948 1.00 94.00 136 LYS A O 1
ATOM 1166 N N . LYS A 1 137 ? 4.055 -12.872 4.325 1.00 89.88 137 LYS A N 1
ATOM 1167 C CA . LYS A 1 137 ? 4.919 -11.747 4.733 1.00 89.88 137 LYS A CA 1
ATOM 1168 C C . LYS A 1 137 ? 5.919 -11.318 3.657 1.00 89.88 137 LYS A C 1
ATOM 1170 O O . LYS A 1 137 ? 6.251 -10.138 3.579 1.00 89.88 137 LYS A O 1
ATOM 1175 N N . ASN A 1 138 ? 6.365 -12.243 2.806 1.00 90.00 138 ASN A N 1
ATOM 1176 C CA . ASN A 1 138 ? 7.435 -12.022 1.829 1.00 90.00 138 ASN A CA 1
ATOM 1177 C C . ASN A 1 138 ? 6.984 -12.358 0.405 1.00 90.00 138 ASN A C 1
ATOM 1179 O O . ASN A 1 138 ? 6.267 -13.335 0.194 1.00 90.00 138 ASN A O 1
ATOM 1183 N N . THR A 1 139 ? 7.475 -11.592 -0.571 1.00 91.69 139 THR A N 1
ATOM 1184 C CA . THR A 1 139 ? 7.289 -11.887 -1.998 1.00 91.69 139 THR A CA 1
ATOM 1185 C C . THR A 1 139 ? 8.309 -12.929 -2.442 1.00 91.69 139 THR A C 1
ATOM 1187 O O . THR A 1 139 ? 9.507 -12.644 -2.525 1.00 91.69 139 THR A O 1
ATOM 1190 N N . THR A 1 140 ? 7.842 -14.142 -2.733 1.00 91.62 140 THR A N 1
ATOM 1191 C CA . THR A 1 140 ? 8.665 -15.231 -3.276 1.00 91.62 140 THR A CA 1
ATOM 1192 C C . THR A 1 140 ? 8.294 -15.499 -4.731 1.00 91.62 140 THR A C 1
ATOM 1194 O O . THR A 1 140 ? 7.172 -15.220 -5.145 1.00 91.62 140 THR A O 1
ATOM 1197 N N . GLY A 1 141 ? 9.224 -16.065 -5.511 1.00 90.94 141 GLY A N 1
ATOM 1198 C CA . GLY A 1 141 ? 8.926 -16.471 -6.891 1.00 90.94 141 GLY A CA 1
ATOM 1199 C C . GLY A 1 141 ? 7.748 -17.445 -6.945 1.00 90.94 141 GLY A C 1
ATOM 1200 O O . GLY A 1 141 ? 6.810 -17.224 -7.697 1.00 90.94 141 GLY A O 1
ATOM 1201 N N . ARG A 1 142 ? 7.731 -18.436 -6.040 1.00 93.19 142 ARG A N 1
ATOM 1202 C CA . ARG A 1 142 ? 6.630 -19.401 -5.906 1.00 93.19 142 ARG A CA 1
ATOM 1203 C C . ARG A 1 142 ? 5.277 -18.728 -5.661 1.00 93.19 142 ARG A C 1
ATOM 1205 O O . ARG A 1 142 ? 4.315 -19.116 -6.304 1.00 93.19 142 ARG A O 1
ATOM 1212 N N . LEU A 1 143 ? 5.205 -17.732 -4.770 1.00 95.44 143 LEU A N 1
ATOM 1213 C CA . LEU A 1 143 ? 3.963 -16.992 -4.518 1.00 95.44 143 LEU A CA 1
ATOM 1214 C C . LEU A 1 143 ? 3.443 -16.329 -5.797 1.00 95.44 143 LEU A C 1
ATOM 1216 O O . LEU A 1 143 ? 2.263 -16.443 -6.099 1.00 95.44 143 LEU A O 1
ATOM 1220 N N . LEU A 1 144 ? 4.319 -15.658 -6.547 1.00 95.31 144 LEU A N 1
ATOM 1221 C CA . LEU A 1 144 ? 3.908 -14.957 -7.762 1.00 95.31 144 LEU A CA 1
ATOM 1222 C C . LEU A 1 144 ? 3.537 -15.915 -8.894 1.00 95.31 144 LEU A C 1
ATOM 1224 O O . LEU A 1 144 ? 2.608 -15.619 -9.629 1.00 95.31 144 LEU A O 1
ATOM 1228 N N . THR A 1 145 ? 4.206 -17.065 -9.008 1.00 94.50 145 THR A N 1
ATOM 1229 C CA . THR A 1 145 ? 3.804 -18.123 -9.947 1.00 94.50 145 THR A CA 1
ATOM 1230 C C . THR A 1 145 ? 2.438 -18.702 -9.584 1.00 94.50 145 THR A C 1
ATOM 1232 O O . THR A 1 145 ? 1.609 -18.894 -10.465 1.00 94.50 145 THR A O 1
ATOM 1235 N N . THR A 1 146 ? 2.175 -18.959 -8.297 1.00 96.31 146 THR A N 1
ATOM 1236 C CA . THR A 1 146 ? 0.850 -19.403 -7.841 1.00 96.31 146 THR A CA 1
ATOM 1237 C C . THR A 1 146 ? -0.214 -18.362 -8.168 1.00 96.31 146 THR A C 1
ATOM 1239 O O . THR A 1 146 ? -1.216 -18.711 -8.779 1.00 96.31 146 THR A O 1
ATOM 1242 N N . PHE A 1 147 ? 0.035 -17.092 -7.842 1.00 96.88 147 PHE A N 1
ATOM 1243 C CA . PHE A 1 147 ? -0.895 -16.012 -8.156 1.00 96.88 147 PHE A CA 1
ATOM 1244 C C . PHE A 1 147 ? -1.135 -15.862 -9.662 1.00 96.88 147 PHE A C 1
ATOM 1246 O O . PHE A 1 147 ? -2.277 -15.729 -10.074 1.00 96.88 147 PHE A O 1
ATOM 1253 N N . GLU A 1 148 ? -0.093 -15.920 -10.494 1.00 95.69 148 GLU A N 1
ATOM 1254 C CA . GLU A 1 148 ? -0.239 -15.858 -11.953 1.00 95.69 148 GLU A CA 1
ATOM 1255 C C . GLU A 1 148 ? -1.126 -16.996 -12.476 1.00 95.69 148 GLU A C 1
ATOM 1257 O O . GLU A 1 148 ? -2.040 -16.747 -13.255 1.00 95.69 148 GLU A O 1
ATOM 1262 N N . ASN A 1 149 ? -0.921 -18.226 -12.000 1.00 96.06 149 ASN A N 1
ATOM 1263 C CA . ASN A 1 149 ? -1.755 -19.364 -12.389 1.00 96.06 149 ASN A CA 1
ATOM 1264 C C . ASN A 1 149 ? -3.208 -19.211 -11.915 1.00 96.06 149 ASN A C 1
ATOM 1266 O O . ASN A 1 149 ? -4.128 -19.492 -12.679 1.00 96.06 149 ASN A O 1
ATOM 1270 N N . ASP A 1 150 ? -3.421 -18.766 -10.675 1.00 96.81 150 ASP A N 1
ATOM 1271 C CA . ASP A 1 150 ? -4.762 -18.535 -10.133 1.00 96.81 150 ASP A CA 1
ATOM 1272 C C . ASP A 1 150 ? -5.476 -17.400 -10.879 1.00 96.81 150 ASP A C 1
ATOM 1274 O O . ASP A 1 150 ? -6.673 -17.500 -11.142 1.00 96.81 150 ASP A O 1
ATOM 1278 N N . TRP A 1 151 ? -4.743 -16.353 -11.267 1.00 94.56 151 TRP A N 1
ATOM 1279 C CA . TRP A 1 151 ? -5.256 -15.233 -12.053 1.00 94.56 151 TRP A CA 1
ATOM 1280 C C . TRP A 1 151 ? -5.698 -15.691 -13.444 1.00 94.56 151 TRP A C 1
ATOM 1282 O O . TRP A 1 151 ? -6.824 -15.429 -13.860 1.00 94.56 151 TRP A O 1
ATOM 1292 N N . LEU A 1 152 ? -4.838 -16.431 -14.152 1.00 93.69 152 LEU A N 1
ATOM 1293 C CA . LEU A 1 152 ? -5.142 -16.964 -15.485 1.00 93.69 152 LEU A CA 1
ATOM 1294 C C . LEU A 1 152 ? -6.287 -17.984 -15.460 1.00 93.69 152 LEU A C 1
ATOM 1296 O O . LEU A 1 152 ? -7.061 -18.060 -16.408 1.00 93.69 152 LEU A O 1
ATOM 1300 N N . ALA A 1 153 ? -6.420 -18.737 -14.367 1.00 95.25 153 ALA A N 1
ATOM 1301 C CA . ALA A 1 153 ? -7.530 -19.657 -14.139 1.00 95.25 153 ALA A CA 1
ATOM 1302 C C . ALA A 1 153 ? -8.802 -18.969 -13.604 1.00 95.25 153 ALA A C 1
ATOM 1304 O O . ALA A 1 153 ? -9.747 -19.671 -13.249 1.00 95.25 153 ALA A O 1
ATOM 1305 N N . GLN A 1 154 ? -8.820 -17.632 -13.505 1.00 91.75 154 GLN A N 1
ATOM 1306 C CA . GLN A 1 154 ? -9.937 -16.832 -12.981 1.00 91.75 154 GLN A CA 1
ATOM 1307 C C . GLN A 1 154 ? -10.373 -17.216 -11.553 1.00 91.75 154 GLN A C 1
ATOM 1309 O O . GLN A 1 154 ? -11.515 -17.000 -11.156 1.00 91.75 154 GLN A O 1
ATOM 1314 N N . LYS A 1 155 ? -9.461 -17.780 -10.754 1.00 95.00 155 LYS A N 1
ATOM 1315 C CA . LYS A 1 155 ? -9.698 -18.123 -9.341 1.00 95.00 155 LYS A CA 1
ATOM 1316 C C . LYS A 1 155 ? -9.535 -16.927 -8.410 1.00 95.00 155 LYS A C 1
ATOM 1318 O O . LYS A 1 155 ? -10.068 -16.939 -7.305 1.00 95.00 155 LYS A O 1
ATOM 1323 N N . VAL A 1 156 ? -8.768 -15.932 -8.847 1.00 94.62 156 VAL A N 1
ATOM 1324 C CA . VAL A 1 156 ? -8.546 -14.677 -8.132 1.00 94.62 156 VAL A CA 1
ATOM 1325 C C . VAL A 1 156 ? -8.745 -13.509 -9.089 1.00 94.62 156 VAL A C 1
ATOM 1327 O O . VAL A 1 156 ? -8.267 -13.525 -10.222 1.00 94.62 156 VAL A O 1
ATOM 1330 N N . THR A 1 157 ? -9.452 -12.491 -8.619 1.00 92.94 157 THR A N 1
ATOM 1331 C CA . THR A 1 157 ? -9.738 -11.250 -9.342 1.00 92.94 157 THR A CA 1
ATOM 1332 C C . THR A 1 157 ? -9.158 -10.059 -8.593 1.00 92.94 157 THR A C 1
ATOM 1334 O O . THR A 1 157 ? -8.865 -10.144 -7.400 1.00 92.94 157 THR A O 1
ATOM 1337 N N . TYR A 1 158 ? -9.010 -8.920 -9.273 1.00 92.12 158 TYR A N 1
ATOM 1338 C CA . TYR A 1 158 ? -8.566 -7.692 -8.610 1.00 92.12 158 TYR A CA 1
ATOM 1339 C C . TYR A 1 158 ? -9.523 -7.259 -7.492 1.00 92.12 158 TYR A C 1
ATOM 1341 O O . TYR A 1 158 ? -9.058 -6.869 -6.427 1.00 92.12 158 TYR A O 1
ATOM 1349 N N . GLN A 1 159 ? -10.837 -7.404 -7.695 1.00 92.56 159 GLN A N 1
ATOM 1350 C CA . GLN A 1 159 ? -11.828 -7.056 -6.677 1.00 92.56 159 GLN A CA 1
ATOM 1351 C C . GLN A 1 159 ? -11.645 -7.894 -5.407 1.00 92.56 159 GLN A C 1
ATOM 1353 O O . GLN A 1 159 ? -11.539 -7.332 -4.329 1.00 92.56 159 GLN A O 1
ATOM 1358 N N . GLN A 1 160 ? -11.440 -9.208 -5.533 1.00 95.38 160 GLN A N 1
ATOM 1359 C CA . GLN A 1 160 ? -11.163 -10.068 -4.373 1.00 95.38 160 GLN A CA 1
ATOM 1360 C C . GLN A 1 160 ? -9.878 -9.681 -3.622 1.00 95.38 160 GLN A C 1
ATOM 1362 O O . GLN A 1 160 ? -9.776 -9.900 -2.415 1.00 95.38 160 GLN A O 1
ATOM 1367 N N . LEU A 1 161 ? -8.879 -9.121 -4.315 1.00 96.00 161 LEU A N 1
ATOM 1368 C CA . LEU A 1 161 ? -7.684 -8.588 -3.659 1.00 96.00 161 LEU A CA 1
ATOM 1369 C C . LEU A 1 161 ? -8.004 -7.332 -2.829 1.00 96.00 161 LEU A C 1
ATOM 1371 O O . LEU A 1 161 ? -7.448 -7.183 -1.740 1.00 96.00 161 LEU A O 1
ATOM 1375 N N . LEU A 1 162 ? -8.876 -6.452 -3.334 1.00 94.88 162 LEU A N 1
ATOM 1376 C CA . LEU A 1 162 ? -9.335 -5.248 -2.633 1.00 94.88 162 LEU A CA 1
ATOM 1377 C C . LEU A 1 162 ? -10.240 -5.592 -1.450 1.00 94.88 162 LEU A C 1
ATOM 1379 O O . LEU A 1 162 ? -9.995 -5.114 -0.345 1.00 94.88 162 LEU A O 1
ATOM 1383 N N . ASP A 1 163 ? -11.216 -6.475 -1.658 1.00 95.50 163 ASP A N 1
ATOM 1384 C CA . ASP A 1 163 ? -12.138 -6.933 -0.617 1.00 95.50 163 ASP A CA 1
ATOM 1385 C C . ASP A 1 163 ? -11.351 -7.495 0.570 1.00 95.50 163 ASP A C 1
ATOM 1387 O O . ASP A 1 163 ? -11.597 -7.153 1.724 1.00 95.50 163 ASP A O 1
ATOM 1391 N N . ARG A 1 164 ? -10.303 -8.282 0.291 1.00 95.31 164 ARG A N 1
ATOM 1392 C CA . ARG A 1 164 ? -9.457 -8.847 1.342 1.00 95.31 164 ARG A CA 1
ATOM 1393 C C . ARG A 1 164 ? -8.634 -7.799 2.094 1.00 95.31 164 ARG A C 1
ATOM 1395 O O . ARG A 1 164 ? -8.366 -7.965 3.285 1.00 95.31 164 ARG A O 1
ATOM 1402 N N . GLU A 1 165 ? -8.190 -6.740 1.423 1.00 94.38 165 GLU A N 1
ATOM 1403 C CA . GLU A 1 165 ? -7.543 -5.612 2.098 1.00 94.38 165 GLU A CA 1
ATOM 1404 C C . GLU A 1 165 ? -8.536 -4.877 3.008 1.00 94.38 165 GLU A C 1
ATOM 1406 O O . GLU A 1 165 ? -8.195 -4.550 4.150 1.00 94.38 165 GLU A O 1
ATOM 1411 N N . GLU A 1 166 ? -9.764 -4.661 2.536 1.00 93.88 166 GLU A N 1
ATOM 1412 C CA . GLU A 1 166 ? -10.826 -4.036 3.316 1.00 93.88 166 GLU A CA 1
ATOM 1413 C C . GLU A 1 166 ? -11.197 -4.870 4.549 1.00 93.88 166 GLU A C 1
ATOM 1415 O O . GLU A 1 166 ? -11.188 -4.328 5.655 1.00 93.88 166 GLU A O 1
ATOM 1420 N N . GLU A 1 167 ? -11.419 -6.177 4.394 1.00 93.38 167 GLU A N 1
ATOM 1421 C CA . GLU A 1 167 ? -11.679 -7.112 5.497 1.00 93.38 167 GLU A CA 1
ATOM 1422 C C . GLU A 1 167 ? -10.607 -7.003 6.588 1.00 93.38 167 GLU A C 1
ATOM 1424 O O . GLU A 1 167 ? -10.914 -6.764 7.754 1.00 93.38 167 GLU A O 1
ATOM 1429 N N . ILE A 1 168 ? -9.326 -7.094 6.213 1.00 91.12 168 ILE A N 1
ATOM 1430 C CA . ILE A 1 168 ? -8.210 -6.999 7.165 1.00 91.12 168 ILE A CA 1
ATOM 1431 C C . ILE A 1 168 ? -8.187 -5.626 7.854 1.00 91.12 168 ILE A C 1
ATOM 1433 O O . ILE A 1 168 ? -7.842 -5.515 9.035 1.00 91.12 168 ILE A O 1
ATOM 1437 N N . ASN A 1 169 ? -8.520 -4.554 7.136 1.00 89.69 169 ASN A N 1
ATOM 1438 C CA . ASN A 1 169 ? -8.592 -3.218 7.719 1.00 89.69 169 ASN A CA 1
ATOM 1439 C C . ASN A 1 169 ? -9.769 -3.087 8.696 1.00 89.69 169 ASN A C 1
ATOM 1441 O O . ASN A 1 169 ? -9.611 -2.467 9.750 1.00 89.69 169 ASN A O 1
ATOM 1445 N N . GLN A 1 170 ? -10.919 -3.690 8.395 1.00 89.50 170 GLN A N 1
ATOM 1446 C CA . GLN A 1 170 ? -12.065 -3.751 9.301 1.00 89.50 170 GLN A CA 1
ATOM 1447 C C . GLN A 1 170 ? -11.750 -4.595 10.547 1.00 89.50 170 GLN A C 1
ATOM 1449 O O . GLN A 1 170 ? -11.986 -4.125 11.660 1.00 89.50 170 GLN A O 1
ATOM 1454 N N . GLU A 1 171 ? -11.120 -5.764 10.391 1.00 90.75 171 GLU A N 1
ATOM 1455 C CA . GLU A 1 171 ? -10.646 -6.608 11.499 1.00 90.75 171 GLU A CA 1
ATOM 1456 C C . GLU A 1 171 ? -9.687 -5.839 12.418 1.00 90.75 171 GLU A C 1
ATOM 1458 O O . GLU A 1 171 ? -9.813 -5.879 13.641 1.00 90.75 171 GLU A O 1
ATOM 1463 N N . LYS A 1 172 ? -8.730 -5.087 11.861 1.00 90.00 172 LYS A N 1
ATOM 1464 C CA . LYS A 1 172 ? -7.825 -4.241 12.661 1.00 90.00 172 LYS A CA 1
ATOM 1465 C C . LYS A 1 172 ? -8.582 -3.166 13.432 1.00 90.00 172 LYS A C 1
ATOM 1467 O O . LYS A 1 172 ? -8.303 -2.964 14.611 1.00 90.00 172 LYS A O 1
ATOM 1472 N N . LYS A 1 173 ? -9.536 -2.488 12.789 1.00 87.62 173 LYS A N 1
ATOM 1473 C CA . LYS A 1 173 ? -10.374 -1.471 13.443 1.00 87.62 173 LYS A CA 1
ATOM 1474 C C . LYS A 1 173 ? -11.209 -2.081 14.566 1.00 87.62 173 LYS A C 1
ATOM 1476 O O . LYS A 1 173 ? -11.346 -1.465 15.619 1.00 87.62 173 LYS A O 1
ATOM 1481 N N . GLN A 1 174 ? -11.745 -3.282 14.362 1.00 90.81 174 GLN A N 1
ATOM 1482 C CA . GLN A 1 174 ? -12.502 -3.980 15.392 1.00 90.81 174 GLN A CA 1
ATOM 1483 C C . GLN A 1 174 ? -11.602 -4.416 16.551 1.00 90.81 174 GLN A C 1
ATOM 1485 O O . GLN A 1 174 ? -11.927 -4.134 17.694 1.00 90.81 174 GLN A O 1
ATOM 1490 N N . ASN A 1 175 ? -10.404 -4.931 16.276 1.00 91.75 175 ASN A N 1
ATOM 1491 C CA . ASN A 1 175 ? -9.421 -5.225 17.321 1.00 91.75 175 ASN A CA 1
ATOM 1492 C C . ASN A 1 175 ? -9.032 -3.981 18.141 1.00 91.75 175 ASN A C 1
ATOM 1494 O O . ASN A 1 175 ? -8.818 -4.082 19.346 1.00 91.75 175 ASN A O 1
ATOM 1498 N N . VAL A 1 176 ? -8.924 -2.795 17.527 1.00 92.62 176 VAL A N 1
ATOM 1499 C CA . VAL A 1 176 ? -8.698 -1.538 18.272 1.00 92.62 176 VAL A CA 1
ATOM 1500 C C . VAL A 1 176 ? -9.868 -1.246 19.208 1.00 92.62 176 VAL A C 1
ATOM 1502 O O . VAL A 1 176 ? -9.643 -0.860 20.354 1.00 92.62 176 VAL A O 1
ATOM 1505 N N . TYR A 1 177 ? -11.096 -1.443 18.727 1.00 94.88 177 TYR A N 1
ATOM 1506 C CA . TYR A 1 177 ? -12.299 -1.280 19.532 1.00 94.88 177 TYR A CA 1
ATOM 1507 C C . TYR A 1 177 ? -12.333 -2.263 20.701 1.00 94.88 177 TYR A C 1
ATOM 1509 O O . TYR A 1 177 ? -12.416 -1.815 21.837 1.00 94.88 177 TYR A O 1
ATOM 1517 N N . ASP A 1 178 ? -12.202 -3.566 20.447 1.00 94.00 178 ASP A N 1
ATOM 1518 C CA . ASP A 1 178 ? -12.330 -4.610 21.470 1.00 94.00 178 ASP A CA 1
ATOM 1519 C C . ASP A 1 178 ? -11.266 -4.444 22.567 1.00 94.00 178 ASP A C 1
ATOM 1521 O O . ASP A 1 178 ? -11.576 -4.480 23.756 1.00 94.00 178 ASP A O 1
ATOM 1525 N N . ASN A 1 179 ? -10.018 -4.146 22.179 1.00 93.50 179 ASN A N 1
ATOM 1526 C CA . ASN A 1 179 ? -8.939 -3.874 23.132 1.00 93.50 179 ASN A CA 1
ATOM 1527 C C . ASN A 1 179 ? -9.197 -2.613 23.969 1.00 93.50 179 ASN A C 1
ATOM 1529 O O . ASN A 1 179 ? -8.889 -2.587 25.161 1.00 93.50 179 ASN A O 1
ATOM 1533 N N . ALA A 1 180 ? -9.718 -1.544 23.357 1.00 92.31 180 ALA A N 1
ATOM 1534 C CA . ALA A 1 180 ? -10.060 -0.329 24.086 1.00 92.31 180 ALA A CA 1
ATOM 1535 C C . ALA A 1 180 ? -11.251 -0.568 25.022 1.00 92.31 180 ALA A C 1
ATOM 1537 O O . ALA A 1 180 ? -11.184 -0.171 26.182 1.00 92.31 180 ALA A O 1
ATOM 1538 N N . TYR A 1 181 ? -12.293 -1.250 24.548 1.00 95.38 181 TYR A N 1
ATOM 1539 C CA . TYR A 1 181 ? -13.469 -1.597 25.337 1.00 95.38 181 TYR A CA 1
ATOM 1540 C C . TYR A 1 181 ? -13.065 -2.373 26.585 1.00 95.38 181 TYR A C 1
ATOM 1542 O O . TYR A 1 181 ? -13.319 -1.902 27.689 1.00 95.38 181 TYR A O 1
ATOM 1550 N N . GLN A 1 182 ? -12.341 -3.485 26.414 1.00 94.06 182 GLN A N 1
ATOM 1551 C CA . GLN A 1 182 ? -11.880 -4.313 27.525 1.00 94.06 182 GLN A CA 1
ATOM 1552 C C . GLN A 1 182 ? -11.047 -3.495 28.516 1.00 94.06 182 GLN A C 1
ATOM 1554 O O . GLN A 1 182 ? -11.305 -3.509 29.714 1.00 94.06 182 GLN A O 1
ATOM 1559 N N . ARG A 1 183 ? -10.108 -2.682 28.012 1.00 93.12 183 ARG A N 1
ATOM 1560 C CA . ARG A 1 183 ? -9.278 -1.816 28.855 1.00 93.12 183 ARG A CA 1
ATOM 1561 C C . ARG A 1 183 ? -10.101 -0.864 29.723 1.00 93.12 183 ARG A C 1
ATOM 1563 O O . ARG A 1 183 ? -9.731 -0.666 30.872 1.00 93.12 183 ARG A O 1
ATOM 1570 N N . PHE A 1 184 ? -11.131 -0.216 29.180 1.00 91.75 184 PHE A N 1
ATOM 1571 C CA . PHE A 1 184 ? -11.933 0.758 29.935 1.00 91.75 184 PHE A CA 1
ATOM 1572 C C . PHE A 1 184 ? -13.019 0.096 30.787 1.00 91.75 184 PHE A C 1
ATOM 1574 O O . PHE A 1 184 ? -13.408 0.659 31.808 1.00 91.75 184 PHE A O 1
ATOM 1581 N N . TYR A 1 185 ? -13.465 -1.100 30.405 1.00 91.69 185 TYR A N 1
ATOM 1582 C CA . TYR A 1 185 ? -14.355 -1.929 31.209 1.00 91.69 185 TYR A CA 1
ATOM 1583 C C . TYR A 1 185 ? -13.643 -2.528 32.432 1.00 91.69 185 TYR A C 1
ATOM 1585 O O . TYR A 1 185 ? -14.239 -2.666 33.486 1.00 91.69 185 TYR A O 1
ATOM 1593 N N . ASP A 1 186 ? -12.345 -2.813 32.343 1.00 91.12 186 ASP A N 1
ATOM 1594 C CA . ASP A 1 186 ? -11.580 -3.341 33.482 1.00 91.12 186 ASP A CA 1
ATOM 1595 C C . ASP A 1 186 ? -11.063 -2.240 34.433 1.00 91.12 186 ASP A C 1
ATOM 1597 O O . ASP A 1 186 ? -10.435 -2.535 35.450 1.00 91.12 186 ASP A O 1
ATOM 1601 N N . MET A 1 187 ? -11.277 -0.959 34.110 1.00 88.50 187 MET A N 1
ATOM 1602 C CA . MET A 1 187 ? -10.879 0.165 34.967 1.00 88.50 187 MET A CA 1
ATOM 1603 C C . MET A 1 187 ? -11.878 0.403 36.101 1.00 88.50 187 MET A C 1
ATOM 1605 O O . MET A 1 187 ? -13.082 0.261 35.906 1.00 88.50 187 MET A O 1
ATOM 1609 N N . ASP A 1 188 ? -11.379 0.878 37.246 1.00 84.12 188 ASP A N 1
ATOM 1610 C CA . ASP A 1 188 ? -12.226 1.377 38.331 1.00 84.12 188 ASP A CA 1
ATOM 1611 C C . ASP A 1 188 ? -13.152 2.485 37.809 1.00 84.12 188 ASP A C 1
ATOM 1613 O O . ASP A 1 188 ? -12.697 3.508 37.281 1.00 84.12 188 ASP A O 1
ATOM 1617 N N . TYR A 1 189 ? -14.459 2.266 37.942 1.00 87.25 189 TYR A N 1
ATOM 1618 C CA . TYR A 1 189 ? -15.484 3.139 37.388 1.00 87.25 189 TYR A CA 1
ATOM 1619 C C . TYR A 1 189 ? -16.222 3.904 38.484 1.00 87.25 189 TYR A C 1
ATOM 1621 O O . TYR A 1 189 ? -16.929 3.323 39.304 1.00 87.25 189 TYR A O 1
ATOM 1629 N N . ASP A 1 190 ? -16.104 5.230 38.434 1.00 91.00 190 ASP A N 1
ATOM 1630 C CA . ASP A 1 190 ? -16.981 6.155 39.145 1.00 91.00 190 ASP A CA 1
ATOM 1631 C C . ASP A 1 190 ? -17.867 6.890 38.135 1.00 91.00 190 ASP A C 1
ATOM 1633 O O . ASP A 1 190 ? -17.367 7.536 37.210 1.00 91.00 190 ASP A O 1
ATOM 1637 N N . SER A 1 191 ? -19.187 6.766 38.283 1.00 84.06 191 SER A N 1
ATOM 1638 C CA . SER A 1 191 ? -20.132 7.227 37.259 1.00 84.06 191 SER A CA 1
ATOM 1639 C C . SER A 1 191 ? -20.054 8.728 36.981 1.00 84.06 191 SER A C 1
ATOM 1641 O O . SER A 1 191 ? -20.088 9.144 35.818 1.00 84.06 191 SER A O 1
ATOM 1643 N N . GLU A 1 192 ? -19.874 9.549 38.013 1.00 86.06 192 GLU A N 1
ATOM 1644 C CA . GLU A 1 192 ? -19.860 11.003 37.894 1.00 86.06 192 GLU A CA 1
ATOM 1645 C C . GLU A 1 192 ? -18.512 11.497 37.346 1.00 86.06 192 GLU A C 1
ATOM 1647 O O . GLU A 1 192 ? -18.463 12.258 36.368 1.00 86.06 192 GLU A O 1
ATOM 1652 N N . ALA A 1 193 ? -17.402 11.002 37.903 1.00 90.44 193 ALA A N 1
ATOM 1653 C CA . ALA A 1 193 ? -16.061 11.369 37.468 1.00 90.44 193 ALA A CA 1
ATOM 1654 C C . ALA A 1 193 ? -15.783 10.914 36.028 1.00 90.44 193 ALA A C 1
ATOM 1656 O O . ALA A 1 193 ? -15.292 11.709 35.220 1.00 90.44 193 ALA A O 1
ATOM 1657 N N . SER A 1 194 ? -16.125 9.670 35.678 1.00 89.12 194 SER A N 1
ATOM 1658 C CA . SER A 1 194 ? -15.879 9.105 34.344 1.00 89.12 194 SER A CA 1
ATOM 1659 C C . SER A 1 194 ? -16.703 9.810 33.265 1.00 89.12 194 SER A C 1
ATOM 1661 O O . SER A 1 194 ? -16.167 10.170 32.212 1.00 89.12 194 SER A O 1
ATOM 1663 N N . THR A 1 195 ? -17.979 10.102 33.534 1.00 89.50 195 THR A N 1
ATOM 1664 C CA . THR A 1 195 ? -18.847 10.839 32.596 1.00 89.50 195 THR A CA 1
ATOM 1665 C C . THR A 1 195 ? -18.351 12.271 32.388 1.00 89.50 195 THR A C 1
ATOM 1667 O O . THR A 1 195 ? -18.231 12.739 31.252 1.00 89.50 195 THR A O 1
ATOM 1670 N N . SER A 1 196 ? -17.968 12.960 33.467 1.00 90.88 196 SER A N 1
ATOM 1671 C CA . SER A 1 196 ? -17.391 14.308 33.396 1.00 90.88 196 SER A CA 1
ATOM 1672 C C . SER A 1 196 ? -16.087 14.339 32.585 1.00 90.88 196 SER A C 1
ATOM 1674 O O . SER A 1 196 ? -15.893 15.205 31.720 1.00 90.88 196 SER A O 1
ATOM 1676 N N . GLN A 1 197 ? -15.205 13.355 32.791 1.00 92.06 197 GLN A N 1
ATOM 1677 C CA . GLN A 1 197 ? -13.966 13.213 32.023 1.00 92.06 197 GLN A CA 1
ATOM 1678 C C . GLN A 1 197 ? -14.228 12.957 30.534 1.00 92.06 197 GLN A C 1
ATOM 1680 O O . GLN A 1 197 ? -13.585 13.592 29.690 1.00 92.06 197 GLN A O 1
ATOM 1685 N N . LEU A 1 198 ? -15.184 12.086 30.203 1.00 93.25 198 LEU A N 1
ATOM 1686 C CA . LEU A 1 198 ? -15.567 11.776 28.826 1.00 93.25 198 LEU A CA 1
ATOM 1687 C C . LEU A 1 198 ? -16.109 13.012 28.095 1.00 93.25 198 LEU A C 1
ATOM 1689 O O . LEU A 1 198 ? -15.638 13.345 27.005 1.00 93.25 198 LEU A O 1
ATOM 1693 N N . ILE A 1 199 ? -17.020 13.758 28.725 1.00 93.94 199 ILE A N 1
ATOM 1694 C CA . ILE A 1 199 ? -17.561 15.011 28.175 1.00 93.94 199 ILE A CA 1
ATOM 1695 C C . ILE A 1 199 ? -16.436 16.027 27.938 1.00 93.94 199 ILE A C 1
ATOM 1697 O O . ILE A 1 199 ? -16.375 16.667 26.883 1.00 93.94 199 ILE A O 1
ATOM 1701 N N . LYS A 1 200 ? -15.512 16.177 28.895 1.00 94.94 200 LYS A N 1
ATOM 1702 C CA . LYS A 1 200 ? -14.361 17.083 28.763 1.00 94.94 200 LYS A CA 1
ATOM 1703 C C . LYS A 1 200 ? -13.444 16.673 27.607 1.00 94.94 200 LYS A C 1
ATOM 1705 O O . LYS A 1 200 ? -12.982 17.539 26.859 1.00 94.94 200 LYS A O 1
ATOM 1710 N N . LEU A 1 201 ? -13.194 15.374 27.443 1.00 94.81 201 LEU A N 1
ATOM 1711 C CA . LEU A 1 201 ? -12.409 14.829 26.338 1.00 94.81 201 LEU A CA 1
ATOM 1712 C C . LEU A 1 201 ? -13.076 15.105 24.985 1.00 94.81 201 LEU A C 1
ATOM 1714 O O . LEU A 1 201 ? -12.404 15.596 24.077 1.00 94.81 201 LEU A O 1
ATOM 1718 N N . LEU A 1 202 ? -14.378 14.841 24.855 1.00 94.50 202 LEU A N 1
ATOM 1719 C CA . LEU A 1 202 ? -15.132 15.065 23.618 1.00 94.50 202 LEU A CA 1
ATOM 1720 C C . LEU A 1 202 ? -15.180 16.545 23.237 1.00 94.50 202 LEU A C 1
ATOM 1722 O O . LEU A 1 202 ? -14.865 16.892 22.101 1.00 94.50 202 LEU A O 1
ATOM 1726 N N . LYS A 1 203 ? -15.434 17.444 24.195 1.00 94.12 203 LYS A N 1
ATOM 1727 C CA . LYS A 1 203 ? -15.367 18.899 23.958 1.00 94.12 203 LYS A CA 1
ATOM 1728 C C . LYS A 1 203 ? -13.989 19.345 23.466 1.00 94.12 203 LYS A C 1
ATOM 1730 O O . LYS A 1 203 ? -13.891 20.169 22.557 1.00 94.12 203 LYS A O 1
ATOM 1735 N N . LYS A 1 204 ? -12.916 18.788 24.040 1.00 94.25 204 LYS A N 1
ATOM 1736 C CA . LYS A 1 204 ? -11.545 19.045 23.576 1.00 94.25 204 LYS A CA 1
ATOM 1737 C C . LYS A 1 204 ? -11.315 18.502 22.165 1.00 94.25 204 LYS A C 1
ATOM 1739 O O . LYS A 1 204 ? -10.603 19.127 21.391 1.00 94.25 204 LYS A O 1
ATOM 1744 N N . LEU A 1 205 ? -11.883 17.349 21.829 1.00 92.94 205 LEU A N 1
ATOM 1745 C CA . LEU A 1 205 ? -11.756 16.753 20.503 1.00 92.94 205 LEU A CA 1
ATOM 1746 C C . LEU A 1 205 ? -12.447 17.585 19.428 1.00 92.94 205 LEU A C 1
ATOM 1748 O O . LEU A 1 205 ? -11.812 17.915 18.431 1.00 92.94 205 LEU A O 1
ATOM 1752 N N . VAL A 1 206 ? -13.684 18.004 19.685 1.00 92.44 206 VAL A N 1
ATOM 1753 C CA . VAL A 1 206 ? -14.468 18.899 18.821 1.00 92.44 206 VAL A CA 1
ATOM 1754 C C . VAL A 1 206 ? -13.723 20.203 18.517 1.00 92.44 206 VAL A C 1
ATOM 1756 O O . VAL A 1 206 ? -13.800 20.717 17.398 1.00 92.44 206 VAL A O 1
ATOM 1759 N N . SER A 1 207 ? -13.003 20.763 19.497 1.00 91.25 207 SER A N 1
ATOM 1760 C CA . SER A 1 207 ? -12.304 22.041 19.316 1.00 91.25 207 SER A CA 1
ATOM 1761 C C . SER A 1 207 ? -11.048 21.938 18.449 1.00 91.25 207 SER A C 1
ATOM 1763 O O . SER A 1 207 ? -10.710 22.909 17.774 1.00 91.25 207 SER A O 1
ATOM 1765 N N . ILE A 1 208 ? -10.376 20.781 18.434 1.00 90.50 208 ILE A N 1
ATOM 1766 C CA . ILE A 1 208 ? -9.131 20.566 17.674 1.00 90.50 208 ILE A CA 1
ATOM 1767 C C . ILE A 1 208 ? -9.337 19.820 16.346 1.00 90.50 208 ILE A C 1
ATOM 1769 O O . ILE A 1 208 ? -8.417 19.754 15.532 1.00 90.50 208 ILE A O 1
ATOM 1773 N N . SER A 1 209 ? -10.512 19.226 16.127 1.00 88.06 209 SER A N 1
ATOM 1774 C CA . SER A 1 209 ? -10.814 18.383 14.965 1.00 88.06 209 SER A CA 1
ATOM 1775 C C . SER A 1 209 ? -11.124 19.169 13.683 1.00 88.06 209 SER A C 1
ATOM 1777 O O . SER A 1 209 ? -11.683 20.267 13.726 1.00 88.06 209 SER A O 1
ATOM 1779 N N . LYS A 1 210 ? -10.826 18.567 12.521 1.00 87.38 210 LYS A N 1
ATOM 1780 C CA . LYS A 1 210 ? -11.283 19.050 11.203 1.00 87.38 210 LYS A CA 1
ATOM 1781 C C . LYS A 1 210 ? -12.791 18.807 11.029 1.00 87.38 210 LYS A C 1
ATOM 1783 O O . LYS A 1 210 ? -13.396 18.073 11.799 1.00 87.38 210 LYS A O 1
ATOM 1788 N N . LYS A 1 211 ? -13.402 19.414 10.002 1.00 81.50 211 LYS A N 1
ATOM 1789 C CA . LYS A 1 211 ? -14.867 19.470 9.819 1.00 81.50 211 LYS A CA 1
ATOM 1790 C C . LYS A 1 211 ? -15.577 18.103 9.902 1.00 81.50 211 LYS A C 1
ATOM 1792 O O . LYS A 1 211 ? -16.569 18.019 10.611 1.00 81.50 211 LYS A O 1
ATOM 1797 N N . SER A 1 212 ? -15.063 17.061 9.242 1.00 79.06 212 SER A N 1
ATOM 1798 C CA . SER A 1 212 ? -15.665 15.713 9.245 1.00 79.06 212 SER A CA 1
ATOM 1799 C C . SER A 1 212 ? -15.590 15.025 10.612 1.00 79.06 212 SER A C 1
ATOM 1801 O O . SER A 1 212 ? -16.574 14.480 11.096 1.00 79.06 212 SER A O 1
ATOM 1803 N N . ASP A 1 213 ? -14.441 15.111 11.278 1.00 87.31 213 ASP A N 1
ATOM 1804 C CA . ASP A 1 213 ? -14.253 14.552 12.621 1.00 87.31 213 ASP A CA 1
ATOM 1805 C C . ASP A 1 213 ? -15.069 15.308 13.675 1.00 87.31 213 ASP A C 1
ATOM 1807 O O . ASP A 1 213 ? -15.524 14.731 14.661 1.00 87.31 213 ASP A O 1
ATOM 1811 N N . LYS A 1 214 ? -15.274 16.611 13.462 1.00 91.19 214 LYS A N 1
ATOM 1812 C CA . LYS A 1 214 ? -16.034 17.469 14.367 1.00 91.19 214 LYS A CA 1
ATOM 1813 C C . LYS A 1 214 ? -17.497 17.046 14.463 1.00 91.19 214 LYS A C 1
ATOM 1815 O O . LYS A 1 214 ? -18.044 17.030 15.560 1.00 91.19 214 LYS A O 1
ATOM 1820 N N . GLU A 1 215 ? -18.112 16.700 13.333 1.00 92.50 215 GLU A N 1
ATOM 1821 C CA . GLU A 1 215 ? -19.491 16.204 13.285 1.00 92.50 215 GLU A CA 1
ATOM 1822 C C . GLU A 1 215 ? -19.628 14.878 14.041 1.00 92.50 215 GLU A C 1
ATOM 1824 O O . GLU A 1 215 ? -20.492 14.751 14.905 1.00 92.50 215 GLU A O 1
ATOM 1829 N N . PHE A 1 216 ? -18.699 13.944 13.821 1.00 93.69 216 PHE A N 1
ATOM 1830 C CA . PHE A 1 216 ? -18.643 12.688 14.568 1.00 93.69 216 PHE A CA 1
ATOM 1831 C C . PHE A 1 216 ? -18.556 12.910 16.088 1.00 93.69 216 PHE A C 1
ATOM 1833 O O . PHE A 1 216 ? -19.359 12.357 16.839 1.00 93.69 216 PHE A O 1
ATOM 1840 N N . TYR A 1 217 ? -17.616 13.739 16.560 1.00 94.44 217 TYR A N 1
ATOM 1841 C CA . TYR A 1 217 ? -17.452 13.974 17.999 1.00 94.44 217 TYR A CA 1
ATOM 1842 C C . TYR A 1 217 ? -18.612 14.761 18.621 1.00 94.44 217 TYR A C 1
ATOM 1844 O O . TYR A 1 217 ? -18.907 14.545 19.795 1.00 94.44 217 TYR A O 1
ATOM 1852 N N . ASN A 1 218 ? -19.272 15.645 17.865 1.00 93.56 218 ASN A N 1
ATOM 1853 C CA . ASN A 1 218 ? -20.489 16.321 18.315 1.00 93.56 218 ASN A CA 1
ATOM 1854 C C . ASN A 1 218 ? -21.635 15.323 18.510 1.00 93.56 218 ASN A C 1
ATOM 1856 O O . ASN A 1 218 ? -22.232 15.302 19.582 1.00 93.56 218 ASN A O 1
ATOM 1860 N N . ASN A 1 219 ? -21.879 14.449 17.530 1.00 94.25 219 ASN A N 1
ATOM 1861 C CA . ASN A 1 219 ? -22.916 13.419 17.636 1.00 94.25 219 ASN A CA 1
ATOM 1862 C C . ASN A 1 219 ? -22.638 12.473 18.814 1.00 94.25 219 ASN A C 1
ATOM 1864 O O . ASN A 1 219 ? -23.543 12.127 19.569 1.00 94.25 219 ASN A O 1
ATOM 1868 N N . LEU A 1 220 ? -21.373 12.091 19.019 1.00 95.38 220 LEU A N 1
ATOM 1869 C CA . LEU A 1 220 ? -20.984 11.246 20.147 1.00 95.38 220 LEU A CA 1
ATOM 1870 C C . LEU A 1 220 ? -21.168 11.964 21.495 1.00 95.38 220 LEU A C 1
ATOM 1872 O O . LEU A 1 220 ? -21.559 11.338 22.474 1.00 95.38 220 LEU A O 1
ATOM 1876 N N . LEU A 1 221 ? -20.918 13.277 21.554 1.00 94.94 221 LEU A N 1
ATOM 1877 C CA . LEU A 1 221 ? -21.160 14.090 22.748 1.00 94.94 221 LEU A CA 1
ATOM 1878 C C . LEU A 1 221 ? -22.650 14.161 23.099 1.00 94.94 221 LEU A C 1
ATOM 1880 O O . LEU A 1 221 ? -22.986 14.029 24.272 1.00 94.94 221 LEU A O 1
ATOM 1884 N N . GLU A 1 222 ? -23.524 14.335 22.108 1.00 94.38 222 GLU A N 1
ATOM 1885 C CA . GLU A 1 222 ? -24.977 14.311 22.316 1.00 94.38 222 GLU A CA 1
ATOM 1886 C C . GLU A 1 222 ? -25.443 12.949 22.842 1.00 94.38 222 GLU A C 1
ATOM 1888 O O . GLU A 1 222 ? -26.193 12.894 23.814 1.00 94.38 222 GLU A O 1
ATOM 1893 N N . GLN A 1 223 ? -24.930 11.848 22.281 1.00 94.75 223 GLN A N 1
ATOM 1894 C CA . GLN A 1 223 ? -25.232 10.497 22.767 1.00 94.75 223 GLN A CA 1
ATOM 1895 C C . GLN A 1 223 ? -24.787 10.294 24.219 1.00 94.75 223 GLN A C 1
ATOM 1897 O O . GLN A 1 223 ? -25.558 9.790 25.026 1.00 94.75 223 GLN A O 1
ATOM 1902 N N . VAL A 1 224 ? -23.579 10.733 24.590 1.00 93.19 224 VAL A N 1
ATOM 1903 C CA . VAL A 1 224 ? -23.099 10.656 25.984 1.00 93.19 224 VAL A CA 1
ATOM 1904 C C . VAL A 1 224 ? -24.016 11.411 26.947 1.00 93.19 224 VAL A C 1
ATOM 1906 O O . VAL A 1 224 ? -24.177 10.992 28.086 1.00 93.19 224 VAL A O 1
ATOM 1909 N N . GLN A 1 225 ? -24.613 12.522 26.511 1.00 91.06 225 GLN A N 1
ATOM 1910 C CA . GLN A 1 225 ? -25.521 13.322 27.339 1.00 91.06 225 GLN A CA 1
ATOM 1911 C C . GLN A 1 225 ? -26.926 12.720 27.466 1.00 91.06 225 GLN A C 1
ATOM 1913 O O . GLN A 1 225 ? -27.643 13.075 28.398 1.00 91.06 225 GLN A O 1
ATOM 1918 N N . GLN A 1 226 ? -27.325 11.858 26.529 1.00 92.25 226 GLN A N 1
ATOM 1919 C CA . GLN A 1 226 ? -28.647 11.225 26.484 1.00 92.25 226 GLN A CA 1
ATOM 1920 C C . GLN A 1 226 ? -28.651 9.795 27.042 1.00 92.25 226 GLN A C 1
ATOM 1922 O O . GLN A 1 226 ? -29.714 9.281 27.380 1.00 92.25 226 GLN A O 1
ATOM 1927 N N . THR A 1 227 ? -27.488 9.150 27.125 1.00 91.56 227 THR A N 1
ATOM 1928 C CA . THR A 1 227 ? -27.337 7.782 27.631 1.00 91.56 227 THR A CA 1
ATOM 1929 C C . THR A 1 227 ? -27.088 7.776 29.136 1.00 91.56 227 THR A C 1
ATOM 1931 O O . THR A 1 227 ? -26.222 8.502 29.626 1.00 91.56 227 THR A O 1
ATOM 1934 N N . ASP A 1 228 ? -27.780 6.895 29.863 1.00 90.88 228 ASP A N 1
ATOM 1935 C CA . ASP A 1 228 ? -27.558 6.720 31.298 1.00 90.88 228 ASP A CA 1
ATOM 1936 C C . ASP A 1 228 ? -26.101 6.296 31.599 1.00 90.88 228 ASP A C 1
ATOM 1938 O O . ASP A 1 228 ? -25.560 5.374 30.960 1.00 90.88 228 ASP A O 1
ATOM 1942 N N . PRO A 1 229 ? -25.432 6.950 32.569 1.00 90.25 229 PRO A N 1
ATOM 1943 C CA . PRO A 1 229 ? -24.072 6.605 32.951 1.00 90.25 229 PRO A CA 1
ATOM 1944 C C . PRO A 1 229 ? -23.985 5.176 33.482 1.00 90.25 229 PRO A C 1
ATOM 1946 O O . PRO A 1 229 ? -24.556 4.831 34.514 1.00 90.25 229 PRO A O 1
ATOM 1949 N N . SER A 1 230 ? -23.220 4.347 32.787 1.00 91.81 230 SER A N 1
ATOM 1950 C CA . SER A 1 230 ? -22.840 3.019 33.238 1.00 91.81 230 SER A CA 1
ATOM 1951 C C . SER A 1 230 ? -21.400 2.740 32.839 1.00 91.81 230 SER A C 1
ATOM 1953 O O . SER A 1 230 ? -20.809 3.417 31.988 1.00 91.81 230 SER A O 1
ATOM 1955 N N . HIS A 1 231 ? -20.821 1.724 33.467 1.00 90.62 231 HIS A N 1
ATOM 1956 C CA . HIS A 1 231 ? -19.482 1.268 33.123 1.00 90.62 231 HIS A CA 1
ATOM 1957 C C . HIS A 1 231 ? -19.413 0.815 31.657 1.00 90.62 231 HIS A C 1
ATOM 1959 O O . HIS A 1 231 ? -18.499 1.195 30.925 1.00 90.62 231 HIS A O 1
ATOM 1965 N N . GLU A 1 232 ? -20.444 0.096 31.204 1.00 92.75 232 GLU A N 1
ATOM 1966 C CA . GLU A 1 232 ? -20.608 -0.352 29.818 1.00 92.75 232 GLU A CA 1
ATOM 1967 C C . GLU A 1 232 ? -20.705 0.817 28.837 1.00 92.75 232 GLU A C 1
ATOM 1969 O O . GLU A 1 232 ? -20.011 0.822 27.814 1.00 92.75 232 GLU A O 1
ATOM 1974 N N . SER A 1 233 ? -21.522 1.835 29.141 1.00 92.62 233 SER A N 1
ATOM 1975 C CA . SER A 1 233 ? -21.667 2.992 28.253 1.00 92.62 233 SER A CA 1
ATOM 1976 C C . SER A 1 233 ? -20.359 3.780 28.163 1.00 92.62 233 SER A C 1
ATOM 1978 O O . SER A 1 233 ? -19.914 4.102 27.059 1.00 92.62 233 SER A O 1
ATOM 1980 N N . PHE A 1 234 ? -19.657 3.989 29.280 1.00 93.12 234 PHE A N 1
ATOM 1981 C CA . PHE A 1 234 ? -18.341 4.634 29.281 1.00 93.12 234 PHE A CA 1
ATOM 1982 C C . PHE A 1 234 ? -17.301 3.871 28.448 1.00 93.12 234 PHE A C 1
ATOM 1984 O O . PHE A 1 234 ? -16.645 4.469 27.587 1.00 93.12 234 PHE A O 1
ATOM 1991 N N . ALA A 1 235 ? -17.171 2.558 28.659 1.00 93.75 235 ALA A N 1
ATOM 1992 C CA . ALA A 1 235 ? -16.239 1.722 27.906 1.00 93.75 235 ALA A CA 1
ATOM 1993 C C . ALA A 1 235 ? -16.559 1.733 26.401 1.00 93.75 235 ALA A C 1
ATOM 1995 O O . ALA A 1 235 ? -15.655 1.894 25.578 1.00 93.75 235 ALA A O 1
ATOM 1996 N N . THR A 1 236 ? -17.844 1.667 26.043 1.00 95.62 236 THR A N 1
ATOM 1997 C CA . THR A 1 236 ? -18.340 1.753 24.660 1.00 95.62 236 THR A CA 1
ATOM 1998 C C . THR A 1 236 ? -17.958 3.074 23.996 1.00 95.62 236 THR A C 1
ATOM 2000 O O . THR A 1 236 ? -17.404 3.086 22.891 1.00 95.62 236 THR A O 1
ATOM 2003 N N . PHE A 1 237 ? -18.199 4.207 24.661 1.00 96.06 237 PHE A N 1
ATOM 2004 C CA . PHE A 1 237 ? -17.866 5.520 24.107 1.00 96.06 237 PHE A CA 1
ATOM 2005 C C . PHE A 1 237 ? -16.357 5.705 23.946 1.00 96.06 237 PHE A C 1
ATOM 2007 O O . PHE A 1 237 ? -15.898 6.181 22.904 1.00 96.06 237 PHE A O 1
ATOM 2014 N N . MET A 1 238 ? -15.567 5.274 24.929 1.00 94.88 238 MET A N 1
ATOM 2015 C CA . MET A 1 238 ? -14.111 5.326 24.831 1.00 94.88 238 MET A CA 1
ATOM 2016 C C . MET A 1 238 ? -13.589 4.434 23.698 1.00 94.88 238 MET A C 1
ATOM 2018 O O . MET A 1 238 ? -12.799 4.897 22.874 1.00 94.88 238 MET A O 1
ATOM 2022 N N . ALA A 1 239 ? -14.075 3.198 23.580 1.00 94.50 239 ALA A N 1
ATOM 2023 C CA . ALA A 1 239 ? -13.718 2.299 22.484 1.00 94.50 239 ALA A CA 1
ATOM 2024 C C . ALA A 1 239 ? -14.068 2.888 21.109 1.00 94.50 239 ALA A C 1
ATOM 2026 O O . ALA A 1 239 ? -13.266 2.831 20.174 1.00 94.50 239 ALA A O 1
ATOM 2027 N N . THR A 1 240 ? -15.222 3.547 21.008 1.00 95.06 240 THR A N 1
ATOM 2028 C CA . THR A 1 240 ? -15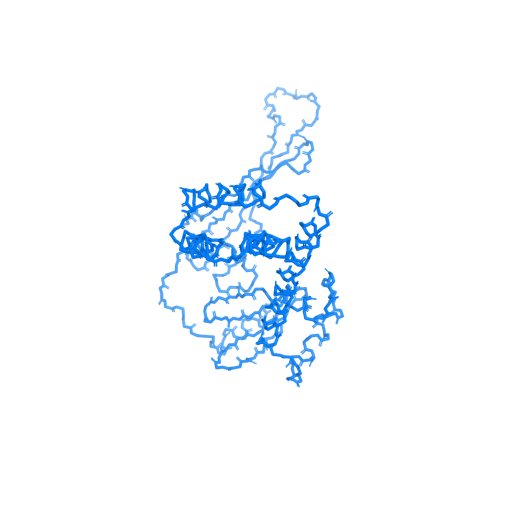.687 4.233 19.795 1.00 95.06 240 THR A CA 1
ATOM 2029 C C . THR A 1 240 ? -14.762 5.388 19.395 1.00 95.06 240 THR A C 1
ATOM 2031 O O . THR A 1 240 ? -14.384 5.498 18.226 1.00 95.06 240 THR A O 1
ATOM 2034 N N . ILE A 1 241 ? -14.304 6.201 20.357 1.00 94.00 241 ILE A N 1
ATOM 2035 C CA . ILE A 1 241 ? -13.315 7.269 20.111 1.00 94.00 241 ILE A CA 1
ATOM 2036 C C . ILE A 1 241 ? -11.996 6.683 19.590 1.00 94.00 241 ILE A C 1
ATOM 2038 O O . ILE A 1 241 ? -11.415 7.208 18.637 1.00 94.00 241 ILE A O 1
ATOM 2042 N N . PHE A 1 242 ? -11.504 5.605 20.205 1.00 92.25 242 PHE A N 1
ATOM 2043 C CA . PHE A 1 242 ? -10.243 4.973 19.808 1.00 92.25 242 PHE A CA 1
ATOM 2044 C C . PHE A 1 242 ? -10.331 4.335 18.415 1.00 92.25 242 PHE A C 1
ATOM 2046 O O . PHE A 1 242 ? -9.423 4.532 17.605 1.00 92.25 242 PHE A O 1
ATOM 2053 N N . LYS A 1 243 ? -11.441 3.652 18.102 1.00 91.69 243 LYS A N 1
ATOM 2054 C CA . LYS A 1 243 ? -11.716 3.101 16.767 1.00 91.69 243 LYS A CA 1
ATOM 2055 C C . LYS A 1 243 ? -11.713 4.201 15.702 1.00 91.69 243 LYS A C 1
ATOM 2057 O O . LYS A 1 243 ? -11.041 4.048 14.683 1.00 91.69 243 LYS A O 1
ATOM 2062 N N . HIS A 1 244 ? -12.399 5.322 15.947 1.00 89.69 244 HIS A N 1
ATOM 2063 C CA . HIS A 1 244 ? -12.472 6.450 15.004 1.00 89.69 244 HIS A CA 1
ATOM 2064 C C . HIS A 1 244 ? -11.105 7.082 14.732 1.00 89.69 244 HIS A C 1
ATOM 2066 O O . HIS A 1 244 ? -10.754 7.332 13.587 1.00 89.69 244 HIS A O 1
ATOM 2072 N N . ARG A 1 245 ? -10.277 7.259 15.768 1.00 84.69 245 ARG A N 1
ATOM 2073 C CA . ARG A 1 245 ? -8.921 7.817 15.623 1.00 84.69 245 ARG A CA 1
ATOM 2074 C C . ARG A 1 245 ? -7.924 6.919 14.888 1.00 84.69 245 ARG A C 1
ATOM 2076 O O . ARG A 1 245 ? -6.838 7.389 14.567 1.00 84.69 245 ARG A O 1
ATOM 2083 N N . SER A 1 246 ? -8.241 5.641 14.687 1.00 78.69 246 SER A N 1
ATOM 2084 C CA . SER A 1 246 ? -7.374 4.695 13.972 1.00 78.69 246 SER A CA 1
ATOM 2085 C C . SER A 1 246 ? -7.551 4.718 12.444 1.00 78.69 246 SER A C 1
ATOM 2087 O O . SER A 1 246 ? -6.927 3.910 11.754 1.00 78.69 246 SER A O 1
ATOM 2089 N N . GLN A 1 247 ? -8.411 5.610 11.936 1.00 70.06 247 GLN A N 1
ATOM 2090 C CA . GLN A 1 247 ? -8.643 5.878 10.511 1.00 70.06 247 GLN A CA 1
ATOM 2091 C C . GLN A 1 247 ? -7.579 6.823 9.944 1.00 70.06 247 GLN A C 1
ATOM 2093 O O . GLN A 1 247 ? -7.183 6.589 8.782 1.00 70.06 247 GLN A O 1
#

Radius of gyration: 27.0 Å; chains: 1; bounding box: 77×42×70 Å